Protein AF-0000000076639873 (afdb_homodimer)

Organism: NCBI:txid1194090

Solvent-accessible surface area (backbone atoms only — not comparable to full-atom values): 15479 Å² total; per-residue (Å²): 141,75,74,96,63,73,62,55,38,78,41,81,37,77,49,62,44,48,75,91,47,37,41,99,86,45,27,50,36,82,50,50,51,54,53,53,50,50,54,44,51,52,50,48,41,41,74,55,77,39,49,74,66,57,42,44,73,69,42,36,40,67,51,68,40,34,38,38,38,39,47,72,47,86,50,48,61,70,35,61,30,44,35,36,40,34,26,67,64,80,60,45,49,41,45,60,38,33,38,40,30,30,43,92,85,48,89,64,59,25,34,38,38,38,42,30,26,36,30,21,30,59,88,75,68,39,78,35,68,52,55,65,70,59,47,51,37,48,51,51,56,45,74,97,141,74,74,98,65,72,60,54,41,77,40,81,36,78,50,64,42,49,77,89,48,38,42,99,86,47,26,50,35,81,50,50,51,53,54,52,50,49,54,43,51,52,49,46,41,41,74,53,77,38,48,74,65,57,43,46,76,70,43,35,39,68,52,67,40,34,39,37,37,40,49,70,46,84,49,46,64,72,36,61,29,45,33,35,41,35,25,66,64,82,62,46,48,41,46,61,39,33,38,40,31,30,44,92,86,46,89,65,57,26,33,40,37,36,40,32,26,35,28,21,31,60,88,76,68,40,78,35,67,51,56,65,71,59,48,51,37,50,52,52,56,46,75,96

Nearest PDB structures (foldseek):
  5v10-assembly1_B-2  TM=9.078E-01  e=9.514E-12  Pseudomonas aeruginosa PAO1
  5v10-assembly1_A-2  TM=8.940E-01  e=8.991E-12  Pseudomonas aeruginosa PAO1
  5t06-assembly1_B  TM=9.322E-01  e=3.752E-10  Escherichia coli O157:H7
  5kl9-assembly1_B  TM=9.327E-01  e=4.445E-10  Escherichia coli O157:H7
  5t06-assembly1_C  TM=9.345E-01  e=4.977E-10  Escherichia coli O157:H7

Foldseek 3Di:
DDDPDDFLDKDKDKDWAADVQADPVQFRDPVCVVVVLVVRVQVVLVVLVDHLVVCVVVQKDKDWDDKDKDAAATHGHGFMKIKMWTHRDQFFQKDKIWIFIDTPPDDHGRMIMIIMIGIAGNVPRHTGTDDPVSSVSVVVNSVD/DDDPDDFLDKDKDKDWAADVQADPVQFRDPVCVVVVLVVRVQVVLVVLVDHLVVCVVVQKDKDWDDKDKDAAATHGHGFMKIKMWTHRDQFFQKDKIWIFIDTPPDDHGRMIMIIMIGIAGNVPRHTGTDDPVSRVSVVVNSVD

Structure (mmCIF, N/CA/C/O backbone):
data_AF-0000000076639873-model_v1
#
loop_
_entity.id
_entity.type
_entity.pdbx_description
1 polymer 'Acyl-CoA thioester hydrolase'
#
loop_
_atom_site.group_PDB
_atom_site.id
_atom_site.type_symbol
_atom_site.label_atom_id
_atom_site.label_alt_id
_atom_site.label_comp_id
_atom_site.label_asym_id
_atom_site.label_entity_id
_atom_site.label_seq_id
_atom_site.pdbx_PDB_ins_code
_atom_site.Cartn_x
_atom_site.Cartn_y
_atom_site.Cartn_z
_atom_site.occupancy
_atom_site.B_iso_or_equiv
_atom_site.auth_seq_id
_atom_site.auth_comp_id
_atom_site.auth_asym_id
_atom_site.auth_atom_id
_atom_site.pdbx_PDB_model_num
ATOM 1 N N . MET A 1 1 ? -3.043 -3.197 13.953 1 93.94 1 MET A N 1
ATOM 2 C CA . MET A 1 1 ? -2.566 -2.055 13.188 1 93.94 1 MET A CA 1
ATOM 3 C C . MET A 1 1 ? -2.787 -0.751 13.945 1 93.94 1 MET A C 1
ATOM 5 O O . MET A 1 1 ? -1.92 0.124 13.953 1 93.94 1 MET A O 1
ATOM 9 N N . PHE A 1 2 ? -3.834 -0.662 14.695 1 97.19 2 PHE A N 1
ATOM 10 C CA . PHE A 1 2 ? -4.246 0.571 15.352 1 97.19 2 PHE A CA 1
ATOM 11 C C . PHE A 1 2 ? -3.848 0.556 16.828 1 97.19 2 PHE A C 1
ATOM 13 O O . PHE A 1 2 ? -3.9 -0.489 17.469 1 97.19 2 PHE A O 1
ATOM 20 N N . PRO A 1 3 ? -3.551 1.685 17.422 1 97.19 3 PRO A N 1
ATOM 21 C CA . PRO A 1 3 ? -3.273 1.752 18.859 1 97.19 3 PRO A CA 1
ATOM 22 C C . PRO A 1 3 ? -4.504 1.446 19.703 1 97.19 3 PRO A C 1
ATOM 24 O O . PRO A 1 3 ? -5.633 1.68 19.281 1 97.19 3 PRO A O 1
ATOM 27 N N . GLU A 1 4 ? -4.227 0.884 20.938 1 94.88 4 GLU A N 1
ATOM 28 C CA . GLU A 1 4 ? -5.309 0.529 21.844 1 94.88 4 GLU A CA 1
ATOM 29 C C . GLU A 1 4 ? -5.812 1.752 22.609 1 94.88 4 GLU A C 1
ATOM 31 O O . GLU A 1 4 ? -6.34 1.628 23.719 1 94.88 4 GLU A O 1
ATOM 36 N N . LYS A 1 5 ? -5.781 2.918 22.188 1 96.88 5 LYS A N 1
ATOM 37 C CA . LYS A 1 5 ? -6.273 4.148 22.797 1 96.88 5 LYS A CA 1
ATOM 38 C C . LYS A 1 5 ? -7.18 4.914 21.844 1 96.88 5 LYS A C 1
ATOM 40 O O . LYS A 1 5 ? -7.293 4.551 20.672 1 96.88 5 LYS A O 1
ATOM 45 N N . GLU A 1 6 ? -7.84 5.883 22.391 1 96.62 6 GLU A N 1
ATOM 46 C CA . GLU A 1 6 ? -8.719 6.703 21.562 1 96.62 6 GLU A CA 1
ATOM 47 C C . GLU A 1 6 ? -7.922 7.699 20.719 1 96.62 6 GLU A C 1
ATOM 49 O O . GLU A 1 6 ? -6.918 8.25 21.188 1 96.62 6 GLU A O 1
ATOM 54 N N . PRO A 1 7 ? -8.375 7.91 19.484 1 97.62 7 PRO A N 1
ATOM 55 C CA . PRO A 1 7 ? -7.691 8.938 18.703 1 97.62 7 PRO A CA 1
ATOM 56 C C . PRO A 1 7 ? -7.824 10.336 19.312 1 97.62 7 PRO A C 1
ATOM 58 O O . PRO A 1 7 ? -8.852 10.656 19.906 1 97.62 7 PRO A O 1
ATOM 61 N N . VAL A 1 8 ? -6.844 11.156 19.125 1 95.56 8 VAL A N 1
ATOM 62 C CA . VAL A 1 8 ? -6.875 12.523 19.641 1 95.56 8 VAL A CA 1
ATOM 63 C C . VAL A 1 8 ? -7.52 13.445 18.609 1 95.56 8 VAL A C 1
ATOM 65 O O . VAL A 1 8 ? -7.91 14.57 18.922 1 95.56 8 VAL A O 1
ATOM 68 N N . TYR A 1 9 ? -7.602 13 17.359 1 95.94 9 TYR A N 1
ATOM 69 C CA . TYR A 1 9 ? -8.195 13.781 16.297 1 95.94 9 TYR A CA 1
ATOM 70 C C . TYR A 1 9 ? -8.758 12.875 15.203 1 95.94 9 TYR A C 1
ATOM 72 O O . TYR A 1 9 ? -8.148 11.859 14.859 1 95.94 9 TYR A O 1
ATOM 80 N N . THR A 1 10 ? -9.906 13.172 14.688 1 97.38 10 THR A N 1
ATOM 81 C CA . THR A 1 10 ? -10.539 12.469 13.578 1 97.38 10 THR A CA 1
ATOM 82 C C . THR A 1 10 ? -11.047 13.453 12.531 1 97.38 10 THR A C 1
ATOM 84 O O . THR A 1 10 ? -11.734 14.422 12.867 1 97.38 10 THR A O 1
ATOM 87 N N . TYR A 1 11 ? -10.688 13.234 11.305 1 97.81 11 TYR A N 1
ATOM 88 C CA . TYR A 1 11 ? -11.141 14.047 10.18 1 97.81 11 TYR A CA 1
ATOM 89 C C . TYR A 1 11 ? -11.852 13.195 9.141 1 97.81 11 TYR A C 1
ATOM 91 O O . TYR A 1 11 ? -11.266 12.25 8.594 1 97.81 11 TYR A O 1
ATOM 99 N N . PRO A 1 12 ? -13.078 13.484 8.797 1 98.44 12 PRO A N 1
ATOM 100 C CA . PRO A 1 12 ? -13.781 12.766 7.734 1 98.44 12 PRO A CA 1
ATOM 101 C C . PRO A 1 12 ? -13.57 13.398 6.355 1 98.44 12 PRO A C 1
ATOM 103 O O . PRO A 1 12 ? -13.547 14.625 6.23 1 98.44 12 PRO A O 1
ATOM 106 N N . HIS A 1 13 ? -13.312 12.633 5.387 1 98.62 13 HIS A N 1
ATOM 107 C CA . HIS A 1 13 ? -13.188 13.039 3.994 1 98.62 13 HIS A CA 1
ATOM 108 C C . HIS A 1 13 ? -14.047 12.172 3.082 1 98.62 13 HIS A C 1
ATOM 110 O O . HIS A 1 13 ? -14.094 10.953 3.244 1 98.62 13 HIS A O 1
ATOM 116 N N . GLN A 1 14 ? -14.758 12.836 2.145 1 98.69 14 GLN A N 1
ATOM 117 C CA . GLN A 1 14 ? -15.578 12.086 1.196 1 98.69 14 GLN A CA 1
ATOM 118 C C . GLN A 1 14 ? -14.914 12.023 -0.176 1 98.69 14 GLN A C 1
ATOM 120 O O . GLN A 1 14 ? -14.359 13.016 -0.647 1 98.69 14 GLN A O 1
ATOM 125 N N . LEU A 1 15 ? -14.992 10.883 -0.738 1 98.38 15 LEU A N 1
ATOM 126 C CA . LEU A 1 15 ? -14.414 10.633 -2.051 1 98.38 15 LEU A CA 1
ATOM 127 C C . LEU A 1 15 ? -15.211 9.578 -2.809 1 98.38 15 LEU A C 1
ATOM 129 O O . LEU A 1 15 ? -15.602 8.562 -2.234 1 98.38 15 LEU A O 1
ATOM 133 N N . ARG A 1 16 ? -15.516 9.812 -4.059 1 98.38 16 ARG A N 1
ATOM 134 C CA . ARG A 1 16 ? -16.219 8.836 -4.891 1 98.38 16 ARG A CA 1
ATOM 135 C C . ARG A 1 16 ? -15.25 8.125 -5.832 1 98.38 16 ARG A C 1
ATOM 137 O O . ARG A 1 16 ? -14.414 8.766 -6.477 1 98.38 16 ARG A O 1
ATOM 144 N N . SER A 1 17 ? -15.367 6.832 -5.812 1 98.25 17 SER A N 1
ATOM 145 C CA . SER A 1 17 ? -14.508 6.066 -6.707 1 98.25 17 SER A CA 1
ATOM 146 C C . SER A 1 17 ? -14.812 6.375 -8.164 1 98.25 17 SER A C 1
ATOM 148 O O . SER A 1 17 ? -15.977 6.559 -8.539 1 98.25 17 SER A O 1
ATOM 150 N N . ARG A 1 18 ? -13.836 6.422 -9.016 1 97.75 18 ARG A N 1
ATOM 151 C CA . ARG A 1 18 ? -13.969 6.73 -10.438 1 97.75 18 ARG A CA 1
ATOM 152 C C . ARG A 1 18 ? -13.781 5.484 -11.289 1 97.75 18 ARG A C 1
ATOM 154 O O . ARG A 1 18 ? -13.195 4.496 -10.836 1 97.75 18 ARG A O 1
ATOM 161 N N . TYR A 1 19 ? -14.141 5.539 -12.523 1 97.12 19 TYR A N 1
ATOM 162 C CA . TYR A 1 19 ? -14.156 4.391 -13.422 1 97.12 19 TYR A CA 1
ATOM 163 C C . TYR A 1 19 ? -12.75 3.822 -13.602 1 97.12 19 TYR A C 1
ATOM 165 O O . TYR A 1 19 ? -12.539 2.615 -13.461 1 97.12 19 TYR A O 1
ATOM 173 N N . GLY A 1 20 ? -11.719 4.637 -13.867 1 96.56 20 GLY A N 1
ATOM 174 C CA . GLY A 1 20 ? -10.359 4.211 -14.141 1 96.56 20 GLY A CA 1
ATOM 175 C C . GLY A 1 20 ? -9.633 3.707 -12.914 1 96.56 20 GLY A C 1
ATOM 176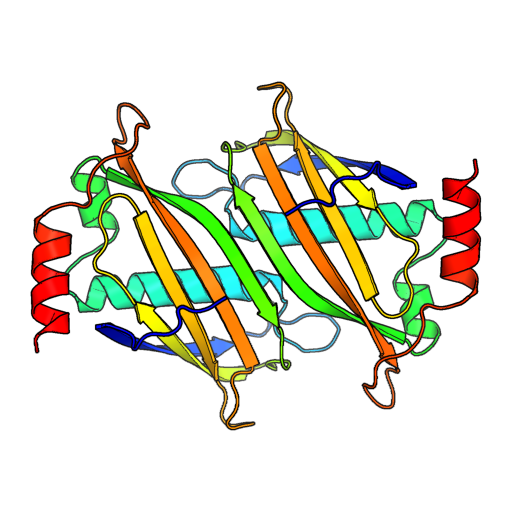 O O . GLY A 1 20 ? -8.484 3.258 -13 1 96.56 20 GLY A O 1
ATOM 177 N N . GLU A 1 21 ? -10.297 3.713 -11.766 1 97.81 21 GLU A N 1
ATOM 178 C CA . GLU A 1 21 ? -9.672 3.309 -10.508 1 97.81 21 GLU A CA 1
ATOM 179 C C . GLU A 1 21 ? -10.102 1.901 -10.109 1 97.81 21 GLU A C 1
ATOM 181 O O . GLU A 1 21 ? -9.711 1.403 -9.055 1 97.81 21 GLU A O 1
ATOM 186 N N . THR A 1 22 ? -10.977 1.246 -10.938 1 97.12 22 THR A N 1
ATOM 187 C CA . THR A 1 22 ? -11.453 -0.106 -10.672 1 97.12 22 THR A CA 1
ATOM 188 C C . THR A 1 22 ? -10.703 -1.123 -11.523 1 97.12 22 THR A C 1
ATOM 190 O O . THR A 1 22 ? -10.031 -0.753 -12.492 1 97.12 22 THR A O 1
ATOM 193 N N . ASP A 1 23 ? -10.734 -2.373 -11.031 1 94.38 23 ASP A N 1
ATOM 194 C CA . ASP A 1 23 ? -10.016 -3.426 -11.742 1 94.38 23 ASP A CA 1
ATOM 195 C C . ASP A 1 23 ? -10.984 -4.379 -12.43 1 94.38 23 ASP A C 1
ATOM 197 O O . ASP A 1 23 ? -12.188 -4.102 -12.523 1 94.38 23 ASP A O 1
ATOM 201 N N . LYS A 1 24 ? -10.453 -5.445 -13.039 1 87.5 24 LYS A N 1
ATOM 202 C CA . LYS A 1 24 ? -11.211 -6.395 -13.852 1 87.5 24 LYS A CA 1
ATOM 203 C C . LYS A 1 24 ? -12.383 -6.977 -13.062 1 87.5 24 LYS A C 1
ATOM 205 O O . LYS A 1 24 ? -13.398 -7.348 -13.648 1 87.5 24 LYS A O 1
ATOM 210 N N . MET A 1 25 ? -12.273 -6.945 -11.742 1 87 25 MET A N 1
ATOM 211 C CA . MET A 1 25 ? -13.32 -7.527 -10.906 1 87 25 MET A CA 1
ATOM 212 C C . MET A 1 25 ? -14.406 -6.496 -10.609 1 87 25 MET A C 1
ATOM 214 O O . MET A 1 25 ? -15.422 -6.824 -10 1 87 25 MET A O 1
ATOM 218 N N . GLY A 1 26 ? -14.109 -5.219 -10.969 1 91.31 26 GLY A N 1
ATOM 219 C CA . GLY A 1 26 ? -15.078 -4.156 -10.742 1 91.31 26 GLY A CA 1
ATOM 220 C C . GLY A 1 26 ? -14.906 -3.477 -9.398 1 91.31 26 GLY A C 1
ATOM 221 O O . GLY A 1 26 ? -15.758 -2.68 -8.992 1 91.31 26 GLY A O 1
ATOM 222 N N . TYR A 1 27 ? -13.875 -3.832 -8.688 1 95.38 27 TYR A N 1
ATOM 223 C CA . TYR A 1 27 ? -13.562 -3.217 -7.402 1 95.38 27 TYR A CA 1
ATOM 224 C C . TYR A 1 27 ? -12.523 -2.111 -7.566 1 95.38 27 TYR A C 1
ATOM 226 O O . TYR A 1 27 ? -11.75 -2.111 -8.531 1 95.38 27 TYR A O 1
ATOM 234 N N . VAL A 1 28 ? -12.602 -1.177 -6.672 1 98.5 28 VAL A N 1
ATOM 235 C CA . VAL A 1 28 ? -11.453 -0.284 -6.594 1 98.5 28 VAL A CA 1
ATOM 236 C C . VAL A 1 28 ? -10.172 -1.103 -6.453 1 98.5 28 VAL A C 1
ATOM 238 O O . VAL A 1 28 ? -10.078 -1.977 -5.586 1 98.5 28 VAL A O 1
ATOM 241 N N . TYR A 1 29 ? -9.227 -0.804 -7.301 1 98.44 29 TYR A N 1
ATOM 242 C CA . TYR A 1 29 ? -7.922 -1.452 -7.266 1 98.44 29 TYR A CA 1
ATOM 243 C C . TYR A 1 29 ? -7.242 -1.237 -5.922 1 98.44 29 TYR A C 1
ATOM 245 O O . TYR A 1 29 ? -7.258 -0.13 -5.379 1 98.44 29 TYR A O 1
ATOM 253 N N . TYR A 1 30 ? -6.598 -2.346 -5.363 1 98.44 30 TYR A N 1
ATOM 254 C CA . TYR A 1 30 ? -6.09 -2.299 -3.996 1 98.44 30 TYR A CA 1
ATOM 255 C C . TYR A 1 30 ? -5.008 -1.234 -3.854 1 98.44 30 TYR A C 1
ATOM 257 O O . TYR A 1 30 ? -4.84 -0.651 -2.781 1 98.44 30 TYR A O 1
ATOM 265 N N . GLY A 1 31 ? -4.285 -0.924 -4.898 1 98.12 31 GLY A N 1
ATOM 266 C CA . GLY A 1 31 ? -3.215 0.058 -4.844 1 98.12 31 GLY A CA 1
ATOM 267 C C . GLY A 1 31 ? -3.719 1.488 -4.789 1 98.12 31 GLY A C 1
ATOM 268 O O . GLY A 1 31 ? -2.971 2.404 -4.441 1 98.12 31 GLY A O 1
ATOM 269 N N . ARG A 1 32 ? -4.953 1.721 -5.113 1 98.62 32 ARG A N 1
ATOM 270 C CA . ARG A 1 32 ? -5.512 3.064 -5.234 1 98.62 32 ARG A CA 1
ATOM 271 C C . ARG A 1 32 ? -5.723 3.691 -3.859 1 98.62 32 ARG A C 1
ATOM 273 O O . ARG A 1 32 ? -5.676 4.914 -3.715 1 98.62 32 ARG A O 1
ATOM 280 N N . TYR A 1 33 ? -5.832 2.848 -2.875 1 98.88 33 TYR A N 1
ATOM 281 C CA . TYR A 1 33 ? -6.211 3.346 -1.56 1 98.88 33 TYR A CA 1
ATOM 282 C C . TYR A 1 33 ? -5.105 4.207 -0.962 1 98.88 33 TYR A C 1
ATOM 284 O O . TYR A 1 33 ? -5.379 5.145 -0.204 1 98.88 33 TYR A O 1
ATOM 292 N N . LEU A 1 34 ? -3.875 3.945 -1.34 1 98.81 34 LEU A N 1
ATOM 293 C CA . LEU A 1 34 ? -2.793 4.793 -0.849 1 98.81 34 LEU A CA 1
ATOM 294 C C . LEU A 1 34 ? -2.93 6.215 -1.384 1 98.81 34 LEU A C 1
ATOM 296 O O . LEU A 1 34 ? -2.598 7.176 -0.689 1 98.81 34 LEU A O 1
ATOM 300 N N . GLU A 1 35 ? -3.412 6.363 -2.566 1 98.44 35 GLU A N 1
ATOM 301 C CA . GLU A 1 35 ? -3.695 7.688 -3.113 1 98.44 35 GLU A CA 1
ATOM 302 C C . GLU A 1 35 ? -4.863 8.344 -2.383 1 98.44 35 GLU A C 1
ATOM 304 O O . GLU A 1 35 ? -4.836 9.547 -2.115 1 98.44 35 GLU A O 1
ATOM 309 N N . TYR A 1 36 ? -5.895 7.555 -2.111 1 98.88 36 TYR A N 1
ATOM 310 C CA . TYR A 1 36 ? -7.027 8.07 -1.354 1 98.88 36 TYR A CA 1
ATOM 311 C C . TYR A 1 36 ? -6.59 8.57 0.017 1 98.88 36 TYR A C 1
ATOM 313 O O . TYR A 1 36 ? -7.031 9.625 0.471 1 98.88 36 TYR A O 1
ATOM 321 N N . PHE A 1 37 ? -5.723 7.781 0.646 1 98.88 37 PHE A N 1
ATOM 322 C CA . PHE A 1 37 ? -5.215 8.156 1.959 1 98.88 37 PHE A CA 1
ATOM 323 C C . PHE A 1 37 ? -4.426 9.461 1.88 1 98.88 37 PHE A C 1
ATOM 325 O O . PHE A 1 37 ? -4.574 10.336 2.736 1 98.88 37 PHE A O 1
ATOM 332 N N . GLU A 1 38 ? -3.635 9.586 0.872 1 98.12 38 GLU A N 1
ATOM 333 C CA . GLU A 1 38 ? -2.865 10.812 0.689 1 98.12 38 GLU A CA 1
ATOM 334 C C . GLU A 1 38 ? -3.781 12.016 0.494 1 98.12 38 GLU A C 1
ATOM 336 O O . GLU A 1 38 ? -3.59 13.062 1.124 1 98.12 38 GLU A O 1
ATOM 341 N N . GLU A 1 39 ? -4.746 11.867 -0.386 1 97.81 39 GLU A N 1
ATOM 342 C CA . GLU A 1 39 ? -5.699 12.945 -0.611 1 97.81 39 GLU A CA 1
ATOM 343 C C . GLU A 1 39 ? -6.41 13.336 0.683 1 97.81 39 GLU A C 1
ATOM 345 O O . GLU A 1 39 ? -6.512 14.516 1.013 1 97.81 39 GLU A O 1
ATOM 350 N N . SER A 1 40 ? -6.855 12.352 1.413 1 98.56 40 SER A N 1
ATOM 351 C CA . SER A 1 40 ? -7.582 12.586 2.656 1 98.56 40 SER A CA 1
ATOM 352 C C . SER A 1 40 ? -6.688 13.242 3.701 1 98.56 40 SER A C 1
ATOM 354 O O . SER A 1 40 ? -7.121 14.164 4.402 1 98.56 40 SER A O 1
ATOM 356 N N . ARG A 1 41 ? -5.496 12.789 3.838 1 97.62 41 ARG A N 1
ATOM 357 C CA . ARG A 1 41 ? -4.527 13.375 4.758 1 97.62 41 ARG A CA 1
ATOM 358 C C . ARG A 1 41 ? -4.25 14.836 4.41 1 97.62 41 ARG A C 1
ATOM 360 O O . ARG A 1 41 ? -4.176 15.688 5.301 1 97.62 41 ARG A O 1
ATOM 367 N N . THR A 1 42 ? -4.086 15.086 3.104 1 95.44 42 THR A N 1
ATOM 368 C CA . THR A 1 42 ? -3.824 16.438 2.635 1 95.44 42 THR A CA 1
ATOM 369 C C . THR A 1 42 ? -4.98 17.375 2.996 1 95.44 42 THR A C 1
ATOM 371 O O . THR A 1 42 ? -4.758 18.484 3.475 1 95.44 42 THR A O 1
ATOM 374 N N . GLU A 1 43 ? -6.191 16.891 2.832 1 96.56 43 GLU A N 1
ATOM 375 C CA . GLU A 1 43 ? -7.363 17.688 3.174 1 96.56 43 GLU A CA 1
ATOM 376 C C . GLU A 1 43 ? -7.477 17.875 4.684 1 96.56 43 GLU A C 1
ATOM 378 O O . GLU A 1 43 ? -7.902 18.938 5.148 1 96.56 43 GLU A O 1
ATOM 383 N N . MET A 1 44 ? -7.117 16.906 5.438 1 95.5 44 MET A N 1
ATOM 384 C CA . MET A 1 44 ? -7.07 17.047 6.887 1 95.5 44 MET A CA 1
ATOM 385 C C . MET A 1 44 ? -6.109 18.172 7.285 1 95.5 44 MET A C 1
ATOM 387 O O . MET A 1 44 ? -6.469 19.062 8.062 1 95.5 44 MET A O 1
ATOM 391 N N . ILE A 1 45 ? -4.93 18.141 6.73 1 92.62 45 ILE A N 1
ATOM 392 C CA . ILE A 1 45 ? -3.906 19.141 7.039 1 92.62 45 ILE A CA 1
ATOM 393 C C . ILE A 1 45 ? -4.398 20.531 6.637 1 92.62 45 ILE A C 1
ATOM 395 O O . ILE A 1 45 ? -4.246 21.484 7.395 1 92.62 45 ILE A O 1
ATOM 399 N N . ARG A 1 46 ? -5.012 20.609 5.465 1 92.12 46 ARG A N 1
ATOM 400 C CA . ARG A 1 46 ? -5.57 21.859 5 1 92.12 46 ARG A CA 1
ATOM 401 C C . ARG A 1 46 ? -6.621 22.391 5.969 1 92.12 46 ARG A C 1
ATOM 403 O O . ARG A 1 46 ? -6.672 23.594 6.246 1 92.12 46 ARG A O 1
ATOM 410 N N . SER A 1 47 ? -7.426 21.531 6.441 1 90.94 47 SER A N 1
ATOM 411 C CA . SER A 1 47 ? -8.5 21.906 7.355 1 90.94 47 SER A CA 1
ATOM 412 C C . SER A 1 47 ? -7.949 22.469 8.664 1 90.94 47 SER A C 1
ATOM 414 O O . SER A 1 47 ? -8.641 23.188 9.375 1 90.94 47 SER A O 1
ATOM 416 N N . LEU A 1 48 ? -6.734 22.156 8.969 1 87 48 LEU A N 1
ATOM 417 C CA . LEU A 1 48 ? -6.078 22.625 10.188 1 87 48 LEU A CA 1
ATOM 418 C C . LEU A 1 48 ? -5.355 23.938 9.938 1 87 48 LEU A C 1
ATOM 420 O O . LEU A 1 48 ? -4.641 24.438 10.812 1 87 48 LEU A O 1
ATOM 424 N N . GLY A 1 49 ? -5.52 24.453 8.805 1 84 49 GLY A N 1
ATOM 425 C CA . GLY A 1 49 ? -4.949 25.75 8.492 1 84 49 GLY A CA 1
ATOM 426 C C . GLY A 1 49 ? -3.535 25.672 7.945 1 84 49 GLY A C 1
ATOM 427 O O . GLY A 1 49 ? -2.812 26.656 7.918 1 84 49 GLY A O 1
ATOM 428 N N . PHE A 1 50 ? -3.17 24.422 7.633 1 83.25 50 PHE A N 1
ATOM 429 C CA . PHE A 1 50 ? -1.842 24.188 7.074 1 83.25 50 PHE A CA 1
ATOM 430 C C . PHE A 1 50 ? -1.936 23.594 5.68 1 83.25 50 PHE A C 1
ATOM 432 O O . PHE A 1 50 ? -2.953 23 5.32 1 83.25 50 PHE A O 1
ATOM 439 N N . SER A 1 51 ? -0.883 24.031 4.848 1 79.56 51 SER A N 1
ATOM 440 C CA . SER A 1 51 ? -0.785 23.344 3.561 1 79.56 51 SER A CA 1
ATOM 441 C C . SER A 1 51 ? 0.554 22.625 3.414 1 79.56 51 SER A C 1
ATOM 443 O O . SER A 1 51 ? 1.55 23.031 4.016 1 79.56 51 SER A O 1
ATOM 445 N N . TYR A 1 52 ? 0.505 21.484 2.688 1 76.94 52 TYR A N 1
ATOM 446 C CA . TYR A 1 52 ? 1.757 20.812 2.365 1 76.94 52 TYR A CA 1
ATOM 447 C C . TYR A 1 52 ? 2.75 21.766 1.731 1 76.94 52 TYR A C 1
ATOM 449 O O . TYR A 1 52 ? 3.955 21.688 1.979 1 76.94 52 TYR A O 1
ATOM 457 N N . ALA A 1 53 ? 2.221 22.688 1.003 1 76.19 53 ALA A N 1
ATOM 458 C CA . ALA A 1 53 ? 3.053 23.703 0.359 1 76.19 53 ALA A CA 1
ATOM 459 C C . ALA A 1 53 ? 3.791 24.531 1.395 1 76.19 53 ALA A C 1
ATOM 461 O O . ALA A 1 53 ? 4.969 24.859 1.218 1 76.19 53 ALA A O 1
ATOM 462 N N . ARG A 1 54 ? 3.121 24.859 2.438 1 78.62 54 ARG A N 1
ATOM 463 C CA . ARG A 1 54 ? 3.736 25.641 3.502 1 78.62 54 ARG A CA 1
ATOM 464 C C . ARG A 1 54 ? 4.832 24.844 4.207 1 78.62 54 ARG A C 1
ATOM 466 O O . ARG A 1 54 ? 5.852 25.406 4.605 1 78.62 54 ARG A O 1
ATOM 473 N N . LEU A 1 55 ? 4.539 23.531 4.316 1 78.12 55 LEU A N 1
ATOM 474 C CA . LEU A 1 55 ? 5.559 22.672 4.91 1 78.12 55 LEU A CA 1
ATOM 475 C C . LEU A 1 55 ? 6.824 22.672 4.062 1 78.12 55 LEU A C 1
ATOM 477 O O . LEU A 1 55 ? 7.934 22.812 4.586 1 78.12 55 LEU A O 1
ATOM 481 N N . GLU A 1 56 ? 6.684 22.594 2.844 1 76.62 56 GLU A N 1
ATOM 482 C CA . GLU A 1 56 ? 7.809 22.578 1.912 1 76.62 56 GLU A CA 1
ATOM 483 C C . GLU A 1 56 ? 8.547 23.906 1.917 1 76.62 56 GLU A C 1
ATOM 485 O O . GLU A 1 56 ? 9.773 23.953 1.824 1 76.62 56 GLU A O 1
ATOM 490 N N . ASP A 1 57 ? 7.844 25.016 2.043 1 81.5 57 ASP A N 1
ATOM 491 C CA . ASP A 1 57 ? 8.414 26.359 2.088 1 81.5 57 ASP A CA 1
ATOM 492 C C . ASP A 1 57 ? 9.312 26.531 3.311 1 81.5 57 ASP A C 1
ATOM 494 O O . ASP A 1 57 ? 10.219 27.359 3.309 1 81.5 57 ASP A O 1
ATOM 498 N N . ASN A 1 58 ? 9.102 25.75 4.266 1 82.25 58 ASN A N 1
ATOM 499 C CA . ASN A 1 58 ? 9.906 25.797 5.484 1 82.25 58 ASN A CA 1
ATOM 500 C C . ASN A 1 58 ? 11.125 24.875 5.391 1 82.25 58 ASN A C 1
ATOM 502 O O . ASN A 1 58 ? 11.812 24.641 6.383 1 82.25 58 ASN A O 1
ATOM 506 N N . GLY A 1 59 ? 11.328 24.297 4.254 1 87.31 59 GLY A N 1
ATOM 507 C CA . GLY A 1 59 ? 12.477 23.438 4.055 1 87.31 59 GLY A CA 1
ATOM 508 C C . GLY A 1 59 ? 12.281 22.047 4.617 1 87.31 59 GLY A C 1
ATOM 509 O O . GLY A 1 59 ? 13.25 21.359 4.965 1 87.31 59 GLY A O 1
ATOM 510 N N . VAL A 1 60 ? 11.07 21.719 4.871 1 90.31 60 VAL A N 1
ATOM 511 C CA . VAL A 1 60 ? 10.766 20.422 5.457 1 90.31 60 VAL A CA 1
ATOM 512 C C . VAL A 1 60 ? 10.039 19.547 4.434 1 90.31 60 VAL A C 1
ATOM 514 O O . VAL A 1 60 ? 9.156 20.031 3.715 1 90.31 60 VAL A O 1
ATOM 517 N N . MET A 1 61 ? 10.484 18.297 4.285 1 90.5 61 MET A N 1
ATOM 518 C CA . MET A 1 61 ? 9.789 17.312 3.465 1 90.5 61 MET A CA 1
ATOM 519 C C . MET A 1 61 ? 9.141 16.234 4.332 1 90.5 61 MET A C 1
ATOM 521 O O . MET A 1 61 ? 9.547 16.031 5.48 1 90.5 61 MET A O 1
ATOM 525 N N . LEU A 1 62 ? 8.148 15.586 3.773 1 92.5 62 LEU A N 1
ATOM 526 C CA . LEU A 1 62 ? 7.395 14.5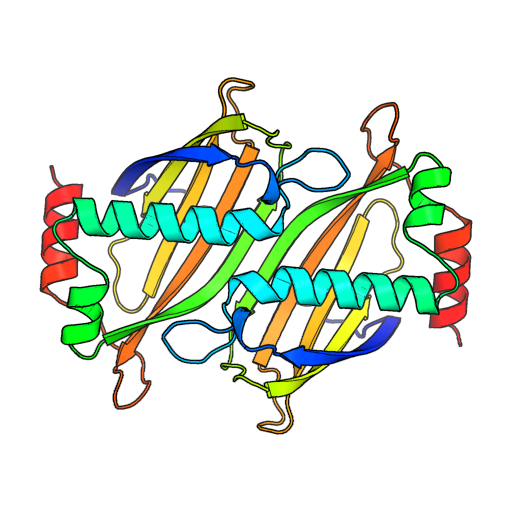7 4.496 1 92.5 62 LEU A CA 1
ATOM 527 C C . LEU A 1 62 ? 7.309 13.281 3.686 1 92.5 62 LEU A C 1
ATOM 529 O O . LEU A 1 62 ? 6.227 12.898 3.229 1 92.5 62 LEU A O 1
ATOM 533 N N . PRO A 1 63 ? 8.391 12.617 3.514 1 95.06 63 PRO A N 1
ATOM 534 C CA . PRO A 1 63 ? 8.344 11.359 2.771 1 95.06 63 PRO A CA 1
ATOM 535 C C . PRO A 1 63 ? 7.605 10.258 3.531 1 95.06 63 PRO A C 1
ATOM 537 O O . PRO A 1 63 ? 7.672 10.203 4.762 1 95.06 63 PRO A O 1
ATOM 540 N N . VAL A 1 64 ? 6.891 9.414 2.826 1 98.06 64 VAL A N 1
ATOM 541 C CA . VAL A 1 64 ? 6.297 8.211 3.398 1 98.06 64 VAL A CA 1
ATOM 542 C C . VAL A 1 64 ? 7.387 7.176 3.668 1 98.06 64 VAL A C 1
ATOM 544 O O . VAL A 1 64 ? 8.203 6.883 2.791 1 98.06 64 VAL A O 1
ATOM 547 N N . VAL A 1 65 ? 7.355 6.598 4.906 1 98.44 65 VAL A N 1
ATOM 548 C CA . VAL A 1 65 ? 8.414 5.656 5.242 1 98.44 65 VAL A CA 1
ATOM 549 C C . VAL A 1 65 ? 7.82 4.277 5.516 1 98.44 65 VAL A C 1
ATOM 551 O O . VAL A 1 65 ? 8.539 3.277 5.555 1 98.44 65 VAL A O 1
ATOM 554 N N . HIS A 1 66 ? 6.492 4.25 5.695 1 98.88 66 HIS A N 1
ATOM 555 C CA . HIS A 1 66 ? 5.824 2.98 5.961 1 98.88 66 HIS A CA 1
ATOM 556 C C . HIS A 1 66 ? 4.348 3.047 5.594 1 98.88 66 HIS A C 1
ATOM 558 O O . HIS A 1 66 ? 3.686 4.059 5.844 1 98.88 66 HIS A O 1
ATOM 564 N N . THR A 1 67 ? 3.834 1.998 5.02 1 98.88 67 THR A N 1
ATOM 565 C CA . THR A 1 67 ? 2.398 1.856 4.793 1 98.88 67 THR A CA 1
ATOM 566 C C . THR A 1 67 ? 1.936 0.442 5.129 1 98.88 67 THR A C 1
ATOM 568 O O . THR A 1 67 ? 2.678 -0.523 4.934 1 98.88 67 THR A O 1
ATOM 571 N N . GLU A 1 68 ? 0.75 0.339 5.602 1 98.94 68 GLU A N 1
ATOM 572 C CA . GLU A 1 68 ? 0.085 -0.926 5.902 1 98.94 68 GLU A CA 1
ATOM 573 C C . GLU A 1 68 ? -1.416 -0.835 5.645 1 98.94 68 GLU A C 1
ATOM 575 O O . GLU A 1 68 ? -2.062 0.132 6.051 1 98.94 68 GLU A O 1
ATOM 580 N N . VAL A 1 69 ? -1.947 -1.814 4.938 1 98.94 69 VAL A N 1
ATOM 581 C CA . VAL A 1 69 ? -3.365 -1.764 4.594 1 98.94 69 VAL A CA 1
ATOM 582 C C . VAL A 1 69 ? -3.986 -3.148 4.762 1 98.94 69 VAL A C 1
ATOM 584 O O . VAL A 1 69 ? -3.412 -4.152 4.332 1 98.94 69 VAL A O 1
ATOM 587 N N . ASP A 1 70 ? -5.156 -3.227 5.41 1 98.94 70 ASP A N 1
ATOM 588 C CA . ASP A 1 70 ? -6.027 -4.395 5.445 1 98.94 70 ASP A CA 1
ATOM 589 C C . ASP A 1 70 ? -7.262 -4.188 4.57 1 98.94 70 ASP A C 1
ATOM 591 O O . ASP A 1 70 ? -8.023 -3.236 4.773 1 98.94 70 ASP A O 1
ATOM 595 N N . TYR A 1 71 ? -7.371 -5.059 3.645 1 98.75 71 TYR A N 1
ATOM 596 C CA . TYR A 1 71 ? -8.523 -5.02 2.746 1 98.75 71 TYR A CA 1
ATOM 597 C C . TYR A 1 71 ? -9.609 -5.98 3.211 1 98.75 71 TYR A C 1
ATOM 599 O O . TYR A 1 71 ? -9.523 -7.188 2.98 1 98.75 71 TYR A O 1
ATOM 607 N N . LYS A 1 72 ? -10.688 -5.41 3.76 1 98.25 72 LYS A N 1
ATOM 608 C CA . LYS A 1 72 ? -11.688 -6.227 4.441 1 98.25 72 LYS A CA 1
ATOM 609 C C . LYS A 1 72 ? -12.852 -6.555 3.518 1 98.25 72 LYS A C 1
ATOM 611 O O . LYS A 1 72 ? -13.398 -7.66 3.561 1 98.25 72 LYS A O 1
ATOM 616 N N . ALA A 1 73 ? -13.273 -5.613 2.766 1 97.69 73 ALA A N 1
ATOM 617 C CA . ALA A 1 73 ? -14.375 -5.75 1.815 1 97.69 73 ALA A CA 1
ATOM 618 C C . ALA A 1 73 ? -14.18 -4.836 0.609 1 97.69 73 ALA A C 1
ATOM 620 O O . ALA A 1 73 ? -13.578 -3.766 0.726 1 97.69 73 ALA A O 1
ATOM 621 N N . PRO A 1 74 ? -14.695 -5.246 -0.524 1 97.19 74 PRO A N 1
ATOM 622 C CA . PRO A 1 74 ? -14.461 -4.438 -1.726 1 97.19 74 PRO A CA 1
ATOM 623 C C . PRO A 1 74 ? -15.266 -3.143 -1.732 1 97.19 74 PRO A C 1
ATOM 625 O O . PRO A 1 74 ? -16.297 -3.051 -1.064 1 97.19 74 PRO A O 1
ATOM 628 N N . VAL A 1 75 ? -14.734 -2.104 -2.32 1 98.44 75 VAL A N 1
ATOM 629 C CA . VAL A 1 75 ? -15.453 -0.907 -2.734 1 98.44 75 VAL A CA 1
ATOM 630 C C . VAL A 1 75 ? -15.688 -0.937 -4.242 1 98.44 75 VAL A C 1
ATOM 632 O O . VAL A 1 75 ? -14.781 -1.273 -5.008 1 98.44 75 VAL A O 1
ATOM 635 N N . PHE A 1 76 ? -16.859 -0.578 -4.742 1 97.56 76 PHE A N 1
ATOM 636 C CA . PHE A 1 76 ? -17.219 -0.715 -6.148 1 97.56 76 PHE A CA 1
ATOM 637 C C . PHE A 1 76 ? -17.125 0.627 -6.863 1 97.56 76 PHE A C 1
ATOM 639 O O . PHE A 1 76 ? -16.828 1.649 -6.242 1 97.56 76 PHE A O 1
ATOM 646 N N . TYR A 1 77 ? -17.297 0.556 -8.141 1 97.44 77 TYR A N 1
ATOM 647 C CA . TYR A 1 77 ? -17.344 1.76 -8.961 1 97.44 77 TYR A CA 1
ATOM 648 C C . TYR A 1 77 ? -18.5 2.662 -8.539 1 97.44 77 TYR A C 1
ATOM 650 O O . TYR A 1 77 ? -19.578 2.178 -8.203 1 97.44 77 TYR A O 1
ATOM 658 N N . ASP A 1 78 ? -18.188 3.971 -8.562 1 97.25 78 ASP A N 1
ATOM 659 C CA . ASP A 1 78 ? -19.172 5.027 -8.328 1 97.25 78 ASP A CA 1
ATOM 660 C C . ASP A 1 78 ? -19.766 4.93 -6.922 1 97.25 78 ASP A C 1
ATOM 662 O O . ASP A 1 78 ? -20.938 5.227 -6.719 1 97.25 78 ASP A O 1
ATOM 666 N N . GLU A 1 79 ? -19.031 4.496 -6.016 1 97.56 79 GLU A N 1
ATOM 667 C CA . GLU A 1 79 ? -19.438 4.465 -4.617 1 97.56 79 GLU A CA 1
ATOM 668 C C . GLU A 1 79 ? -18.844 5.633 -3.836 1 97.56 79 GLU A C 1
ATOM 670 O O . GLU A 1 79 ? -17.672 5.969 -4.012 1 97.56 79 GLU A O 1
ATOM 675 N N . LEU A 1 80 ? -19.688 6.273 -3.1 1 98.56 80 LEU A N 1
ATOM 676 C CA . LEU A 1 80 ? -19.219 7.324 -2.201 1 98.56 80 LEU A CA 1
ATOM 677 C C . LEU A 1 80 ? -18.578 6.727 -0.952 1 98.56 80 LEU A C 1
ATOM 679 O O . LEU A 1 80 ? -19.219 5.953 -0.232 1 98.56 80 LEU A O 1
ATOM 683 N N . MET A 1 81 ? -17.344 7.082 -0.739 1 98.81 81 MET A N 1
ATOM 684 C CA . MET A 1 81 ? -16.594 6.621 0.428 1 98.81 81 MET A CA 1
ATOM 685 C C . MET A 1 81 ? -16.516 7.715 1.485 1 98.81 81 MET A C 1
ATOM 687 O O . MET A 1 81 ? -16.359 8.891 1.154 1 98.81 81 MET A O 1
ATOM 691 N N . LYS A 1 82 ? -16.703 7.301 2.682 1 98.81 82 LYS A N 1
ATOM 692 C CA . LYS A 1 82 ? -16.297 8.109 3.828 1 98.81 82 LYS A CA 1
ATOM 693 C C . LYS A 1 82 ? -14.961 7.621 4.395 1 98.81 82 LYS A C 1
ATOM 695 O O . LYS A 1 82 ? -14.883 6.52 4.941 1 98.81 82 LYS A O 1
ATOM 700 N N . ILE A 1 83 ? -13.961 8.422 4.27 1 98.88 83 ILE A N 1
ATOM 701 C CA . ILE A 1 83 ? -12.633 8.086 4.77 1 98.88 83 ILE A CA 1
ATOM 702 C C . ILE A 1 83 ? -12.344 8.883 6.039 1 98.88 83 ILE A C 1
ATOM 704 O O . ILE A 1 83 ? -12.297 10.117 6.008 1 98.88 83 ILE A O 1
ATOM 708 N N . GLU A 1 84 ? -12.164 8.164 7.098 1 98.88 84 GLU A N 1
ATOM 709 C CA . GLU A 1 84 ? -11.734 8.797 8.344 1 98.88 84 GLU A CA 1
ATOM 710 C C . GLU A 1 84 ? -10.219 8.781 8.477 1 98.88 84 GLU A C 1
ATOM 712 O O . GLU A 1 84 ? -9.586 7.727 8.367 1 98.88 84 GLU A O 1
ATOM 717 N N . VAL A 1 85 ? -9.695 9.93 8.68 1 98.75 85 VAL A N 1
ATOM 718 C CA . VAL A 1 85 ? -8.281 10.055 9.016 1 98.75 85 VAL A CA 1
ATOM 719 C C . VAL A 1 85 ? -8.125 10.227 10.531 1 98.75 85 VAL A C 1
ATOM 721 O O . VAL A 1 85 ? -8.711 11.133 11.125 1 98.75 85 VAL A O 1
ATOM 724 N N . LEU A 1 86 ? -7.336 9.367 11.125 1 98.5 86 LEU A N 1
ATOM 725 C CA . LEU A 1 86 ? -7.215 9.359 12.578 1 98.5 86 LEU A CA 1
ATOM 726 C C . LEU A 1 86 ? -5.773 9.625 13 1 98.5 86 LEU A C 1
ATOM 728 O O . LEU A 1 86 ? -4.84 9.102 12.391 1 98.5 86 LEU A O 1
ATOM 732 N N . LEU A 1 87 ? -5.633 10.469 14.023 1 97.56 87 LEU A N 1
ATOM 733 C CA . LEU A 1 87 ? -4.383 10.656 14.75 1 97.56 87 LEU A CA 1
ATOM 734 C C . LEU A 1 87 ? -4.512 10.18 16.188 1 97.56 87 LEU A C 1
ATOM 736 O O . LEU A 1 87 ? -5.508 10.477 16.859 1 97.56 87 LEU A O 1
ATOM 740 N N . TYR A 1 88 ? -3.488 9.438 16.656 1 97.38 88 TYR A N 1
ATOM 741 C CA . TYR A 1 88 ? -3.541 8.953 18.031 1 97.38 88 TYR A CA 1
ATOM 742 C C . TYR A 1 88 ? -2.549 9.703 18.906 1 97.38 88 TYR A C 1
ATOM 744 O O . TYR A 1 88 ? -2.631 9.648 20.141 1 97.38 88 TYR A O 1
ATOM 752 N N . ASP A 1 89 ? -1.573 10.359 18.219 1 95.25 89 ASP A N 1
ATOM 753 C CA . ASP A 1 89 ? -0.569 11.172 18.906 1 95.25 89 ASP A CA 1
ATOM 754 C C . ASP A 1 89 ? -0.301 12.469 18.141 1 95.25 89 ASP A C 1
ATOM 756 O O . ASP A 1 89 ? -0.49 12.531 16.938 1 95.25 89 ASP A O 1
ATOM 760 N N . ILE A 1 90 ? 0.119 13.43 18.891 1 93.94 90 ILE A N 1
ATOM 761 C CA . ILE A 1 90 ? 0.664 14.617 18.25 1 93.94 90 ILE A CA 1
ATOM 762 C C . ILE A 1 90 ? 2.016 14.289 17.625 1 93.94 90 ILE A C 1
ATOM 764 O O . ILE A 1 90 ? 2.867 13.664 18.25 1 93.94 90 ILE A O 1
ATOM 768 N N . PRO A 1 91 ? 2.145 14.75 16.391 1 93.81 91 PRO A N 1
ATOM 769 C CA . PRO A 1 91 ? 3.395 14.398 15.703 1 93.81 91 PRO A CA 1
ATOM 770 C C . PRO A 1 91 ? 4.621 15.008 16.375 1 93.81 91 PRO A C 1
ATOM 772 O O . PRO A 1 91 ? 4.543 16.109 16.938 1 93.81 91 PRO A O 1
ATOM 775 N N . SER A 1 92 ? 5.699 14.281 16.328 1 94.44 92 SER A N 1
ATOM 776 C CA . SER A 1 92 ? 7.031 14.773 16.656 1 94.44 92 SER A CA 1
ATOM 777 C C . SER A 1 92 ? 7.965 14.703 15.453 1 94.44 92 SER A C 1
ATOM 779 O O . SER A 1 92 ? 7.918 15.57 14.578 1 94.44 92 SER A O 1
ATOM 781 N N . VAL A 1 93 ? 8.641 13.539 15.352 1 96.25 93 VAL A N 1
ATOM 782 C CA . VAL A 1 93 ? 9.516 13.359 14.203 1 96.25 93 VAL A CA 1
ATOM 783 C C . VAL A 1 93 ? 8.766 12.641 13.086 1 96.25 93 VAL A C 1
ATOM 785 O O . VAL A 1 93 ? 9.148 12.719 11.922 1 96.25 93 VAL A O 1
ATOM 788 N N . LYS A 1 94 ? 7.664 11.984 13.516 1 97.31 94 LYS A N 1
ATOM 789 C CA . LYS A 1 94 ? 6.867 11.234 12.547 1 97.31 94 LYS A CA 1
ATOM 790 C C . LYS A 1 94 ? 5.402 11.664 12.594 1 97.31 94 LYS A C 1
ATOM 792 O O . LYS A 1 94 ? 4.895 12.039 13.648 1 97.31 94 LYS A O 1
ATOM 797 N N . LEU A 1 95 ? 4.828 11.617 11.484 1 96.44 95 LEU A N 1
ATOM 798 C CA . LEU A 1 95 ? 3.379 11.719 11.359 1 96.44 95 LEU A CA 1
ATOM 799 C C . LEU A 1 95 ? 2.756 10.359 11.062 1 96.44 95 LEU A C 1
ATOM 801 O O . LEU A 1 95 ? 2.822 9.875 9.93 1 96.44 95 LEU A O 1
ATOM 805 N N . GLU A 1 96 ? 2.178 9.766 12.078 1 98.31 96 GLU A N 1
ATOM 806 C CA . GLU A 1 96 ? 1.485 8.492 11.93 1 98.31 96 GLU A CA 1
ATOM 807 C C . GLU A 1 96 ? -0.013 8.695 11.727 1 98.31 96 GLU A C 1
ATOM 809 O O . GLU A 1 96 ? -0.712 9.141 12.641 1 98.31 96 GLU A O 1
ATOM 814 N N . THR A 1 97 ? -0.473 8.32 10.602 1 98.69 97 THR A N 1
ATOM 815 C CA . THR A 1 97 ? -1.883 8.492 10.273 1 98.69 97 THR A CA 1
ATOM 816 C C . THR A 1 97 ? -2.559 7.148 10.039 1 98.69 97 THR A C 1
ATOM 818 O O . THR A 1 97 ? -1.966 6.246 9.445 1 98.69 97 THR A O 1
ATOM 821 N N . TYR A 1 98 ? -3.768 7.082 10.523 1 98.88 98 TYR A N 1
ATOM 822 C CA . TYR A 1 98 ? -4.582 5.879 10.398 1 98.88 98 TYR A CA 1
ATOM 823 C C . TYR A 1 98 ? -5.867 6.172 9.633 1 98.88 98 TYR A C 1
ATOM 825 O O . TYR A 1 98 ? -6.355 7.305 9.633 1 98.88 98 TYR A O 1
ATOM 833 N N . TYR A 1 99 ? -6.371 5.145 8.992 1 98.94 99 TYR A N 1
ATOM 834 C CA . TYR A 1 99 ? -7.492 5.363 8.086 1 98.94 99 TYR A CA 1
ATOM 835 C C . TYR A 1 99 ? -8.539 4.262 8.234 1 98.94 99 TYR A C 1
ATOM 837 O O . TYR A 1 99 ? -8.188 3.086 8.391 1 98.94 99 TYR A O 1
ATOM 845 N N . ARG A 1 100 ? -9.805 4.609 8.172 1 98.88 100 ARG A N 1
ATOM 846 C CA . ARG A 1 100 ? -10.945 3.723 7.996 1 98.88 100 ARG A CA 1
ATOM 847 C C . ARG A 1 100 ? -11.797 4.156 6.809 1 98.88 100 ARG A C 1
ATOM 849 O O . ARG A 1 100 ? -12.18 5.324 6.707 1 98.88 100 ARG A O 1
ATOM 856 N N . VAL A 1 101 ? -12.07 3.289 5.934 1 98.94 101 VAL A N 1
ATOM 857 C CA . VAL A 1 101 ? -12.875 3.594 4.762 1 98.94 101 VAL A CA 1
ATOM 858 C C . VAL A 1 101 ? -14.234 2.908 4.875 1 98.94 101 VAL A C 1
ATOM 860 O O . VAL A 1 101 ? -14.312 1.688 5.039 1 98.94 101 VAL A O 1
ATOM 863 N N . PHE A 1 102 ? -15.234 3.682 4.727 1 98.81 102 PHE A N 1
ATOM 864 C CA . PHE A 1 102 ? -16.609 3.186 4.809 1 98.81 102 PHE A CA 1
ATOM 865 C C . PHE A 1 102 ? -17.359 3.486 3.523 1 98.81 102 PHE A C 1
ATOM 867 O O . PHE A 1 102 ? -17.031 4.43 2.803 1 98.81 102 PHE A O 1
ATOM 874 N N . THR A 1 103 ? -18.312 2.707 3.23 1 98.31 103 THR A N 1
ATOM 875 C CA . THR A 1 103 ? -19.406 3.021 2.305 1 98.31 103 THR A CA 1
ATOM 876 C C . THR A 1 103 ? -20.75 2.762 2.949 1 98.31 103 THR A C 1
ATOM 878 O O . THR A 1 103 ? -20.828 2.307 4.094 1 98.31 103 THR A O 1
ATOM 881 N N . ASP A 1 104 ? -21.812 3.109 2.186 1 97.19 104 ASP A N 1
ATOM 882 C CA . ASP A 1 104 ? -23.156 2.902 2.73 1 97.19 104 ASP A CA 1
ATOM 883 C C . ASP A 1 104 ? -23.562 1.433 2.641 1 97.19 104 ASP A C 1
ATOM 885 O O . ASP A 1 104 ? -24.641 1.051 3.111 1 97.19 104 ASP A O 1
ATOM 889 N N . ARG A 1 105 ? -22.719 0.559 2.201 1 96.25 105 ARG A N 1
ATOM 890 C CA . ARG A 1 105 ? -23.062 -0.836 1.958 1 96.25 105 ARG A CA 1
ATOM 891 C C . ARG A 1 105 ? -22.969 -1.657 3.238 1 96.25 105 ARG A C 1
ATOM 893 O O . ARG A 1 105 ? -23.562 -2.736 3.336 1 96.25 105 ARG A O 1
ATOM 900 N N . ARG A 1 106 ? -22.203 -1.209 4.141 1 95.75 106 ARG A N 1
ATOM 901 C CA . ARG A 1 106 ? -22.047 -1.928 5.402 1 95.75 106 ARG A CA 1
ATOM 902 C C . ARG A 1 106 ? -21.531 -1.004 6.5 1 95.75 106 ARG A C 1
ATOM 904 O O . ARG A 1 106 ? -20.938 0.038 6.211 1 95.75 106 ARG A O 1
ATOM 911 N N . GLU A 1 107 ? -21.703 -1.404 7.73 1 97.75 107 GLU A N 1
ATOM 912 C CA . GLU A 1 107 ? -21.312 -0.582 8.867 1 97.75 107 GLU A CA 1
ATOM 913 C C . GLU A 1 107 ? -19.812 -0.713 9.164 1 97.75 107 GLU A C 1
ATOM 915 O O . GLU A 1 107 ? -19.172 0.265 9.531 1 97.75 107 GLU A O 1
ATOM 920 N N . ALA A 1 108 ? -19.297 -1.916 9.016 1 98.5 108 ALA A N 1
ATOM 921 C CA . ALA A 1 108 ? -17.891 -2.152 9.297 1 98.5 108 ALA A CA 1
ATOM 922 C C . ALA A 1 108 ? -17 -1.541 8.203 1 98.5 108 ALA A C 1
ATOM 924 O O . ALA A 1 108 ? -17.422 -1.43 7.051 1 98.5 108 ALA A O 1
ATOM 925 N N . PRO A 1 109 ? -15.82 -1.089 8.523 1 98.81 109 PRO A N 1
ATOM 926 C CA . PRO A 1 109 ? -14.945 -0.52 7.496 1 98.81 109 PRO A CA 1
ATOM 927 C C . PRO A 1 109 ? -14.594 -1.522 6.398 1 98.81 109 PRO A C 1
ATOM 929 O O . PRO A 1 109 ? -14.414 -2.711 6.68 1 98.81 109 PRO A O 1
ATOM 932 N N . HIS A 1 110 ? -14.508 -1.008 5.168 1 98.81 110 HIS A N 1
ATOM 933 C CA . HIS A 1 110 ? -14.047 -1.796 4.027 1 98.81 110 HIS A CA 1
ATOM 934 C C . HIS A 1 110 ? -12.523 -1.92 4.027 1 98.81 110 HIS A C 1
ATOM 936 O O . HIS A 1 110 ? -11.984 -2.957 3.639 1 98.81 110 HIS A O 1
ATOM 942 N N . ILE A 1 111 ? -11.867 -0.869 4.418 1 98.88 111 ILE A N 1
ATOM 943 C CA . ILE A 1 111 ? -10.414 -0.782 4.367 1 98.88 111 ILE A CA 1
ATOM 944 C C . ILE A 1 111 ? -9.891 -0.16 5.66 1 98.88 111 ILE A C 1
ATOM 946 O O . ILE A 1 111 ? -10.461 0.81 6.164 1 98.88 111 ILE A O 1
ATOM 950 N N . LEU A 1 112 ? -8.852 -0.739 6.191 1 98.94 112 LEU A N 1
ATOM 951 C CA . LEU A 1 112 ? -8.07 -0.169 7.281 1 98.94 112 LEU A CA 1
ATOM 952 C C . LEU A 1 112 ? -6.641 0.127 6.832 1 98.94 112 LEU A C 1
ATOM 954 O O . LEU A 1 112 ? -6.035 -0.672 6.117 1 98.94 112 LEU A O 1
ATOM 958 N N . GLY A 1 113 ? -6.168 1.284 7.184 1 98.94 113 GLY A N 1
ATOM 959 C CA . GLY A 1 113 ? -4.844 1.649 6.707 1 98.94 113 GLY A CA 1
ATOM 960 C C . GLY A 1 113 ? -4.023 2.402 7.738 1 98.94 113 GLY A C 1
ATOM 961 O O . GLY A 1 113 ? -4.578 2.988 8.672 1 98.94 113 GLY A O 1
ATOM 962 N N . LYS A 1 114 ? -2.73 2.346 7.562 1 98.94 114 LYS A N 1
ATOM 963 C CA . LYS A 1 114 ? -1.734 3.123 8.289 1 98.94 114 LYS A CA 1
ATOM 964 C C . LYS A 1 114 ? -0.663 3.666 7.348 1 98.94 114 LYS A C 1
ATOM 966 O O . LYS A 1 114 ? -0.137 2.932 6.512 1 98.94 114 LYS A O 1
ATOM 971 N N . VAL A 1 115 ? -0.402 4.887 7.434 1 98.88 115 VAL A N 1
ATOM 972 C CA . VAL A 1 115 ? 0.693 5.516 6.703 1 98.88 115 VAL A CA 1
ATOM 973 C C . VAL A 1 115 ? 1.564 6.32 7.664 1 98.88 115 VAL A C 1
ATOM 975 O O . VAL A 1 115 ? 1.054 7.117 8.453 1 98.88 115 VAL A O 1
ATOM 978 N N . VAL A 1 116 ? 2.859 6.09 7.617 1 98.75 116 VAL A N 1
ATOM 979 C CA . VAL A 1 116 ? 3.812 6.809 8.453 1 98.75 116 VAL A CA 1
ATOM 980 C C . VAL A 1 116 ? 4.707 7.691 7.586 1 98.75 116 VAL A C 1
ATOM 982 O O . VAL A 1 116 ? 5.312 7.211 6.625 1 98.75 116 VAL A O 1
ATOM 985 N N . LEU A 1 117 ? 4.707 8.914 7.875 1 97.56 117 LEU A N 1
ATOM 986 C CA . LEU A 1 117 ? 5.605 9.867 7.238 1 97.56 117 LEU A CA 1
ATOM 987 C C . LEU A 1 117 ? 6.668 10.352 8.219 1 97.56 117 LEU A C 1
ATOM 989 O O . LEU A 1 117 ? 6.465 10.305 9.438 1 97.56 117 LEU A O 1
ATOM 993 N N . CYS A 1 118 ? 7.746 10.773 7.672 1 97.19 118 CYS A N 1
ATOM 994 C CA . CYS A 1 118 ? 8.82 11.328 8.484 1 97.19 118 CYS A CA 1
ATOM 995 C C . CYS A 1 118 ? 9.133 12.766 8.078 1 97.19 118 CYS A C 1
ATOM 997 O O . CYS A 1 118 ? 9.281 13.055 6.895 1 97.19 118 CYS A O 1
ATOM 999 N N . PHE A 1 119 ? 9.227 13.633 9.102 1 95.31 119 PHE A N 1
ATOM 1000 C CA . PHE A 1 119 ? 9.695 14.984 8.836 1 95.31 119 PHE A CA 1
ATOM 1001 C C . PHE A 1 119 ? 11.195 15 8.594 1 95.31 119 PHE A C 1
ATOM 1003 O O . PHE A 1 119 ? 11.977 14.516 9.414 1 95.31 119 PHE A O 1
ATOM 1010 N N . MET A 1 120 ? 11.484 15.555 7.422 1 94.69 120 MET A N 1
ATOM 1011 C CA . MET A 1 120 ? 12.906 15.609 7.09 1 94.69 120 MET A CA 1
ATOM 1012 C C . MET A 1 120 ? 13.289 17 6.578 1 94.69 120 MET A C 1
ATOM 1014 O O . MET A 1 120 ? 12.516 17.625 5.855 1 94.69 120 MET A O 1
ATOM 1018 N N . LYS A 1 121 ? 14.531 17.438 7.008 1 93.56 121 LYS A N 1
ATOM 1019 C CA . LYS A 1 121 ? 15.055 18.656 6.41 1 93.56 121 LYS A CA 1
ATOM 1020 C C . LYS 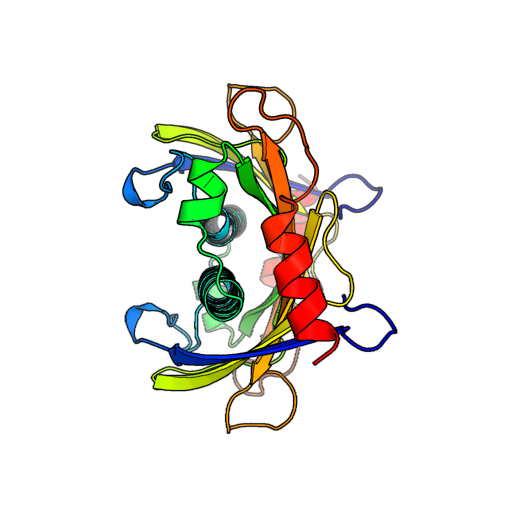A 1 121 ? 15.367 18.469 4.93 1 93.56 121 LYS A C 1
ATOM 1022 O O . LYS A 1 121 ? 16.062 17.516 4.559 1 93.56 121 LYS A O 1
ATOM 1027 N N . GLU A 1 122 ? 14.953 19.344 4.125 1 89.75 122 GLU A N 1
ATOM 1028 C CA . GLU A 1 122 ? 15.148 19.219 2.684 1 89.75 122 GLU A CA 1
ATOM 1029 C C . GLU A 1 122 ? 16.625 19.297 2.32 1 89.75 122 GLU A C 1
ATOM 1031 O O . GLU A 1 122 ? 17.094 18.547 1.447 1 89.75 122 GLU A O 1
ATOM 1036 N N . GLU A 1 123 ? 17.344 20.062 2.988 1 90.62 123 GLU A N 1
ATOM 1037 C CA . GLU A 1 123 ? 18.75 20.328 2.68 1 90.62 123 GLU A CA 1
ATOM 1038 C C . GLU A 1 123 ? 19.625 19.141 3.051 1 90.62 123 GLU A C 1
ATOM 1040 O O . GLU A 1 123 ? 20.5 18.734 2.277 1 90.62 123 GLU A O 1
ATOM 1045 N N . THR A 1 124 ? 19.375 18.547 4.172 1 92.38 124 THR A N 1
ATOM 1046 C CA . THR A 1 124 ? 20.281 17.531 4.688 1 92.38 124 THR A CA 1
ATOM 1047 C C . THR A 1 124 ? 19.688 16.125 4.539 1 92.38 124 THR A C 1
ATOM 1049 O O 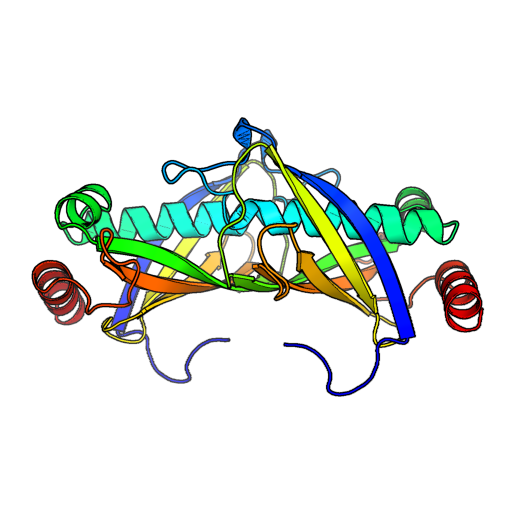. THR A 1 124 ? 20.391 15.125 4.656 1 92.38 124 THR A O 1
ATOM 1052 N N . ARG A 1 125 ? 18.422 16.094 4.391 1 89.62 125 ARG A N 1
ATOM 1053 C CA . ARG A 1 125 ? 17.672 14.844 4.285 1 89.62 125 ARG A CA 1
ATOM 1054 C C . ARG A 1 125 ? 17.719 14.062 5.598 1 89.62 125 ARG A C 1
ATOM 1056 O O . ARG A 1 125 ? 17.703 12.836 5.598 1 89.62 125 ARG A O 1
ATOM 1063 N N . LYS A 1 126 ? 17.938 14.852 6.68 1 94.94 126 LYS A N 1
ATOM 1064 C CA . LYS A 1 126 ? 17.922 14.266 8.016 1 94.94 126 LYS A CA 1
ATOM 1065 C C . LYS A 1 126 ? 16.594 14.516 8.719 1 94.94 126 LYS A C 1
ATOM 1067 O O . LYS A 1 126 ? 15.961 15.555 8.508 1 94.94 126 LYS A O 1
ATOM 1072 N N . PRO A 1 127 ? 16.234 13.539 9.477 1 96.56 127 PRO A N 1
ATOM 1073 C CA . PRO A 1 127 ? 14.984 13.727 10.227 1 96.56 127 PRO A CA 1
ATOM 1074 C C . PRO A 1 127 ? 15 14.984 11.086 1 96.56 127 PRO A C 1
ATOM 1076 O O . PRO A 1 127 ? 16.047 15.359 11.625 1 96.56 127 PRO A O 1
ATOM 1079 N N . CYS A 1 128 ? 13.844 15.609 11.234 1 94.94 128 CYS A N 1
ATOM 1080 C CA . CYS A 1 128 ? 13.688 16.781 12.086 1 94.94 128 CYS A CA 1
ATOM 1081 C C . CYS A 1 128 ? 12.328 16.781 12.773 1 94.94 128 CYS A C 1
ATOM 1083 O O . CYS A 1 128 ? 11.477 15.945 12.469 1 94.94 128 CYS A O 1
ATOM 1085 N N . ARG A 1 129 ? 12.18 17.703 13.648 1 93.38 129 ARG A N 1
ATOM 1086 C CA . ARG A 1 129 ? 10.906 17.844 14.344 1 93.38 129 ARG A CA 1
ATOM 1087 C C . ARG A 1 129 ? 9.859 18.5 13.445 1 93.38 129 ARG A C 1
ATOM 1089 O O . ARG A 1 129 ? 10.195 19.312 12.586 1 93.38 129 ARG A O 1
ATOM 1096 N N . ALA A 1 130 ? 8.641 18.094 13.734 1 91.69 130 ALA A N 1
ATOM 1097 C CA . ALA A 1 130 ? 7.543 18.766 13.055 1 91.69 130 ALA A CA 1
ATOM 1098 C C . ALA A 1 130 ? 7.586 20.266 13.312 1 91.69 130 ALA A C 1
ATOM 1100 O O . ALA A 1 130 ? 7.891 20.703 14.422 1 91.69 130 ALA A O 1
ATOM 1101 N N . PRO A 1 131 ? 7.227 21.031 12.266 1 88.69 131 PRO A N 1
ATOM 1102 C CA . PRO A 1 131 ? 7.195 22.484 12.469 1 88.69 131 PRO A CA 1
ATOM 1103 C C . PRO A 1 131 ? 6.266 22.906 13.609 1 88.69 131 PRO A C 1
ATOM 1105 O O . PRO A 1 131 ? 5.172 22.344 13.75 1 88.69 131 PRO A O 1
ATOM 1108 N N . ALA A 1 132 ? 6.695 23.906 14.336 1 87.19 132 ALA A N 1
ATOM 1109 C CA . ALA A 1 132 ? 5.98 24.344 15.523 1 87.19 132 ALA A CA 1
ATOM 1110 C C . ALA A 1 132 ? 4.566 24.812 15.18 1 87.19 132 ALA A C 1
ATOM 1112 O O . ALA A 1 132 ? 3.619 24.547 15.922 1 87.19 132 ALA A O 1
ATOM 1113 N N . ASP A 1 133 ? 4.453 25.516 14.141 1 85.12 133 ASP A N 1
ATOM 1114 C CA . ASP A 1 133 ? 3.146 26.047 13.75 1 85.12 133 ASP A CA 1
ATOM 1115 C C . ASP A 1 133 ? 2.18 24.906 13.414 1 85.12 133 ASP A C 1
ATOM 1117 O O . ASP A 1 133 ? 0.98 25 13.688 1 85.12 133 ASP A O 1
ATOM 1121 N N . PHE A 1 134 ? 2.705 23.844 12.836 1 86.69 134 PHE A N 1
ATOM 1122 C CA . PHE A 1 134 ? 1.893 22.672 12.531 1 86.69 134 PHE A CA 1
ATOM 1123 C C . PHE A 1 134 ? 1.401 22 13.812 1 86.69 134 PHE A C 1
ATOM 1125 O O . PHE A 1 134 ? 0.219 21.672 13.938 1 86.69 134 PHE A O 1
ATOM 1132 N N . ILE A 1 135 ? 2.262 21.922 14.734 1 87.62 135 ILE A N 1
ATOM 1133 C CA . ILE A 1 135 ? 1.951 21.297 16.016 1 87.62 135 ILE A CA 1
ATOM 1134 C C . ILE A 1 135 ? 0.941 22.156 16.781 1 87.62 135 ILE A C 1
ATOM 1136 O O . ILE A 1 135 ? -0.009 21.625 17.359 1 87.62 135 ILE A O 1
ATOM 1140 N N . ASP A 1 136 ? 1.146 23.422 16.781 1 87.69 136 ASP A N 1
ATOM 1141 C CA . ASP A 1 136 ? 0.276 24.344 17.5 1 87.69 136 ASP A CA 1
ATOM 1142 C C . ASP A 1 136 ? -1.153 24.281 16.969 1 87.69 136 ASP A C 1
ATOM 1144 O O . ASP A 1 136 ? -2.111 24.25 17.75 1 87.69 136 ASP A O 1
ATOM 1148 N N . ASN A 1 137 ? -1.24 24.266 15.68 1 86.94 137 ASN A N 1
ATOM 1149 C CA . ASN A 1 137 ? -2.562 24.203 15.062 1 86.94 137 ASN A CA 1
ATOM 1150 C C . ASN A 1 137 ? -3.258 22.891 15.359 1 86.94 137 ASN A C 1
ATOM 1152 O O . ASN A 1 137 ? -4.457 22.859 15.641 1 86.94 137 ASN A O 1
ATOM 1156 N N . LEU A 1 138 ? -2.492 21.875 15.258 1 88.38 138 LEU A N 1
ATOM 1157 C CA . LEU A 1 138 ? -3.043 20.547 15.539 1 88.38 138 LEU A CA 1
ATOM 1158 C C . LEU A 1 138 ? -3.471 20.438 17 1 88.38 138 LEU A C 1
ATOM 1160 O O . LEU A 1 138 ? -4.535 19.906 17.297 1 88.38 138 LEU A O 1
ATOM 1164 N N . SER A 1 139 ? -2.643 20.938 17.875 1 89.44 139 SER A N 1
ATOM 1165 C CA . SER A 1 139 ? -2.951 20.922 19.312 1 89.44 139 SER A CA 1
ATOM 1166 C C . SER A 1 139 ? -4.23 21.688 19.609 1 89.44 139 SER A C 1
ATOM 1168 O O . SER A 1 139 ? -5.039 21.266 20.438 1 89.44 139 SER A O 1
ATOM 1170 N N . SER A 1 140 ? -4.379 22.766 18.953 1 88.44 140 SER A N 1
ATOM 1171 C CA . SER A 1 140 ? -5.578 23.562 19.125 1 88.44 140 SER A CA 1
ATOM 1172 C C . SER A 1 140 ? -6.82 22.828 18.641 1 88.44 140 SER A C 1
ATOM 1174 O O . SER A 1 140 ? -7.891 22.938 19.234 1 88.44 140 SER A O 1
ATOM 1176 N N . ALA A 1 141 ? -6.652 22.125 17.562 1 86.94 141 ALA A N 1
ATOM 1177 C CA . ALA A 1 141 ? -7.762 21.375 16.969 1 86.94 141 ALA A CA 1
ATOM 1178 C C . ALA A 1 141 ? -8.164 20.203 17.859 1 86.94 141 ALA A C 1
ATOM 1180 O O . ALA A 1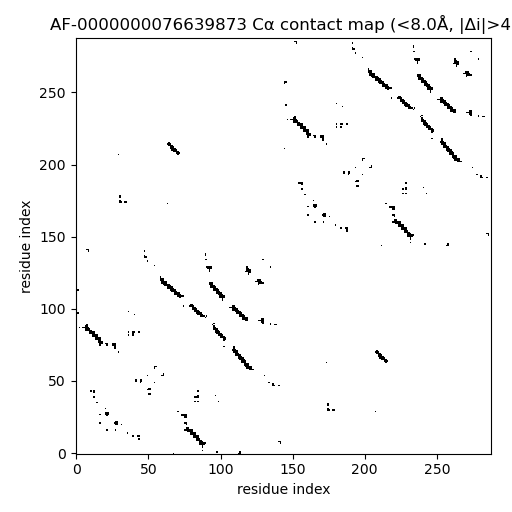 141 ? -9.336 19.828 17.906 1 86.94 141 ALA A O 1
ATOM 1181 N N . VAL A 1 142 ? -7.195 19.562 18.5 1 84.5 142 VAL A N 1
ATOM 1182 C CA . VAL A 1 142 ? -7.438 18.406 19.359 1 84.5 142 VAL A CA 1
ATOM 1183 C C . VAL A 1 142 ? -8.156 18.844 20.625 1 84.5 142 VAL A C 1
ATOM 1185 O O . VAL A 1 142 ? -8.992 18.109 21.156 1 84.5 142 VAL A O 1
ATOM 1188 N N . GLU A 1 143 ? -7.805 19.984 21.172 1 79.56 143 GLU A N 1
ATOM 1189 C CA . GLU A 1 143 ? -8.391 20.5 22.391 1 79.56 143 GLU A CA 1
ATOM 1190 C C . GLU A 1 143 ? -9.797 21.047 22.156 1 79.56 143 GLU A C 1
ATOM 1192 O O . GLU A 1 143 ? -10.594 21.156 23.078 1 79.56 143 GLU A O 1
ATOM 1197 N N . SER A 1 144 ? -10.094 21.391 20.938 1 69.31 144 SER A N 1
ATOM 1198 C CA . SER A 1 144 ? -11.398 21.984 20.672 1 69.31 144 SER A CA 1
ATOM 1199 C C . SER A 1 144 ? -12.469 20.906 20.469 1 69.31 144 SER A C 1
ATOM 1201 O O . SER A 1 144 ? -12.164 19.812 20 1 69.31 144 SER A O 1
ATOM 1203 N N . MET B 1 1 ? 8.961 -7.535 9.219 1 93.88 1 MET B N 1
ATOM 1204 C CA . MET B 1 1 ? 8.055 -7.801 8.102 1 93.88 1 MET B CA 1
ATOM 1205 C C . MET B 1 1 ? 8.312 -9.18 7.508 1 93.88 1 MET B C 1
ATOM 1207 O O . MET B 1 1 ? 7.375 -9.906 7.176 1 93.88 1 MET B O 1
ATOM 1211 N N . PHE B 1 2 ? 9.531 -9.625 7.504 1 97.12 2 PHE B N 1
ATOM 1212 C CA . PHE B 1 2 ? 9.938 -10.852 6.836 1 97.12 2 PHE B CA 1
ATOM 1213 C C . PHE B 1 2 ? 10.102 -11.984 7.84 1 97.12 2 PHE B C 1
ATOM 1215 O O . PHE B 1 2 ? 10.562 -11.766 8.961 1 97.12 2 PHE B O 1
ATOM 1222 N N . PRO B 1 3 ? 9.859 -13.219 7.465 1 97.12 3 PRO B N 1
ATOM 1223 C CA . PRO B 1 3 ? 10.109 -14.359 8.344 1 97.12 3 PRO B CA 1
ATOM 1224 C C . PRO B 1 3 ? 11.594 -14.578 8.617 1 97.12 3 PRO B C 1
ATOM 1226 O O . PRO B 1 3 ? 12.438 -14.227 7.793 1 97.12 3 PRO B O 1
ATOM 1229 N N . GLU B 1 4 ? 11.852 -15.164 9.852 1 94.88 4 GLU B N 1
ATOM 1230 C CA . GLU B 1 4 ? 13.234 -15.422 10.25 1 94.88 4 GLU B CA 1
ATOM 1231 C C . GLU B 1 4 ? 13.758 -16.703 9.617 1 94.88 4 GLU B C 1
ATOM 1233 O O . GLU B 1 4 ? 14.602 -17.391 10.203 1 94.88 4 GLU B O 1
ATOM 1238 N N . LYS B 1 5 ? 13.422 -17.156 8.508 1 96.88 5 LYS B N 1
ATOM 1239 C CA . LYS B 1 5 ? 13.891 -18.344 7.781 1 96.88 5 LYS B CA 1
ATOM 1240 C C . LYS B 1 5 ? 14.25 -17.984 6.34 1 96.88 5 LYS B C 1
ATOM 1242 O O . LYS B 1 5 ? 13.977 -16.875 5.883 1 96.88 5 LYS B O 1
ATOM 1247 N N . GLU B 1 6 ? 14.898 -18.922 5.719 1 96.69 6 GLU B N 1
ATOM 1248 C CA . GLU B 1 6 ? 15.273 -18.703 4.324 1 96.69 6 GLU B CA 1
ATOM 1249 C C . GLU B 1 6 ? 14.07 -18.891 3.398 1 96.69 6 GLU B C 1
ATOM 1251 O O . GLU B 1 6 ? 13.234 -19.766 3.627 1 96.69 6 GLU B O 1
ATOM 1256 N N . PRO B 1 7 ? 14 -18.047 2.373 1 97.62 7 PRO B N 1
ATOM 1257 C CA . PRO B 1 7 ? 12.922 -18.281 1.407 1 97.62 7 PRO B CA 1
ATOM 1258 C C . PRO B 1 7 ? 13.039 -19.625 0.695 1 97.62 7 PRO B C 1
ATOM 1260 O O . PRO B 1 7 ? 14.148 -20.094 0.44 1 97.62 7 PRO B O 1
ATOM 1263 N N . VAL B 1 8 ? 11.938 -20.188 0.341 1 95.56 8 VAL B N 1
ATOM 1264 C CA . VAL B 1 8 ? 11.922 -21.453 -0.376 1 95.56 8 VAL B CA 1
ATOM 1265 C C . VAL B 1 8 ? 11.992 -21.203 -1.88 1 95.56 8 VAL B C 1
ATOM 1267 O O . VAL B 1 8 ? 12.289 -22.109 -2.656 1 95.56 8 VAL B O 1
ATOM 1270 N N . TYR B 1 9 ? 11.695 -19.984 -2.303 1 95.94 9 TYR B N 1
ATOM 1271 C CA . TYR B 1 9 ? 11.727 -19.625 -3.715 1 95.94 9 TYR B CA 1
ATOM 1272 C C . TYR B 1 9 ? 12 -18.125 -3.885 1 95.94 9 TYR B C 1
ATOM 1274 O O . TYR B 1 9 ? 11.484 -17.312 -3.123 1 95.94 9 TYR B O 1
ATOM 1282 N N . THR B 1 10 ? 12.828 -17.75 -4.805 1 97.38 10 THR B N 1
ATOM 1283 C CA . THR B 1 10 ? 13.125 -16.375 -5.16 1 97.38 10 THR B CA 1
ATOM 1284 C C . THR B 1 10 ? 13.055 -16.172 -6.672 1 97.38 10 THR B C 1
ATOM 1286 O O . THR B 1 10 ? 13.648 -16.938 -7.434 1 97.38 10 THR B O 1
ATOM 1289 N N . TYR B 1 11 ? 12.305 -15.188 -7.094 1 97.81 11 TYR B N 1
ATOM 1290 C CA . TYR B 1 11 ? 12.188 -14.828 -8.5 1 97.81 11 TYR B CA 1
ATOM 1291 C C . TYR B 1 11 ? 12.609 -13.383 -8.734 1 97.81 11 TYR B C 1
ATOM 1293 O O . TYR B 1 11 ? 12.039 -12.461 -8.164 1 97.81 11 TYR B O 1
ATOM 1301 N N . PRO B 1 12 ? 13.57 -13.141 -9.578 1 98.44 12 PRO B N 1
ATOM 1302 C CA . PRO B 1 12 ? 13.961 -11.773 -9.93 1 98.44 12 PRO B CA 1
ATOM 1303 C C . PRO B 1 12 ? 13.18 -11.211 -11.109 1 98.44 12 PRO B C 1
ATOM 1305 O O . PRO B 1 12 ? 12.906 -11.938 -12.07 1 98.44 12 PRO B O 1
ATOM 1308 N N . HIS B 1 13 ? 12.727 -10.023 -11.008 1 98.62 13 HIS B N 1
ATOM 1309 C CA . HIS B 1 13 ? 12.039 -9.297 -12.07 1 98.62 13 HIS B CA 1
ATOM 1310 C C . HIS B 1 13 ? 12.648 -7.91 -12.273 1 98.62 13 HIS B C 1
ATOM 1312 O O . HIS B 1 13 ? 12.961 -7.215 -11.305 1 98.62 13 HIS B O 1
ATOM 1318 N N . GLN B 1 14 ? 12.852 -7.547 -13.562 1 98.69 14 GLN B N 1
ATOM 1319 C CA . GLN B 1 14 ? 13.391 -6.223 -13.852 1 98.69 14 GLN B CA 1
ATOM 1320 C C . GLN B 1 14 ? 12.305 -5.289 -14.367 1 98.69 14 GLN B C 1
ATOM 1322 O O . GLN B 1 14 ? 11.461 -5.691 -15.18 1 98.69 14 GLN B O 1
ATOM 1327 N N . LEU B 1 15 ? 12.375 -4.113 -13.891 1 98.38 15 LEU B N 1
ATOM 1328 C CA . LEU B 1 15 ? 11.406 -3.082 -14.258 1 98.38 15 LEU B CA 1
ATOM 1329 C C . LEU B 1 15 ? 12.047 -1.697 -14.211 1 98.38 15 LEU B C 1
ATOM 1331 O O . LEU B 1 15 ? 12.789 -1.382 -13.281 1 98.38 15 LEU B O 1
ATOM 1335 N N . ARG B 1 16 ? 11.828 -0.882 -15.219 1 98.38 16 ARG B N 1
ATOM 1336 C CA . ARG B 1 16 ? 12.336 0.486 -15.234 1 98.38 16 ARG B CA 1
ATOM 1337 C C . ARG B 1 16 ? 11.227 1.484 -14.914 1 98.38 16 ARG B C 1
ATOM 1339 O O . ARG B 1 16 ? 10.125 1.396 -15.453 1 98.38 16 ARG B O 1
ATOM 1346 N N . SER B 1 17 ? 11.57 2.332 -13.992 1 98.25 17 SER B N 1
ATOM 1347 C CA . SER B 1 17 ? 10.586 3.352 -13.648 1 98.25 17 SER B CA 1
ATOM 1348 C C . SER B 1 17 ? 10.297 4.266 -14.836 1 98.25 17 SER B C 1
ATOM 1350 O O . SER B 1 17 ? 11.195 4.602 -15.602 1 98.25 17 SER B O 1
ATOM 1352 N N . ARG B 1 18 ? 9.086 4.703 -15.008 1 97.69 18 ARG B N 1
ATOM 1353 C CA . ARG B 1 18 ? 8.648 5.551 -16.109 1 97.69 18 ARG B CA 1
ATOM 1354 C C . ARG B 1 18 ? 8.375 6.977 -15.625 1 97.69 18 ARG B C 1
ATOM 1356 O O . ARG B 1 18 ? 8.156 7.203 -14.438 1 97.69 18 ARG B O 1
ATOM 1363 N N . TYR B 1 19 ? 8.258 7.895 -16.516 1 97 19 TYR B N 1
ATOM 1364 C CA . TYR B 1 19 ? 8.148 9.312 -16.219 1 97 19 TYR B CA 1
ATOM 1365 C C . TYR B 1 19 ? 6.891 9.594 -15.398 1 97 19 TYR B C 1
ATOM 1367 O O . TYR B 1 19 ? 6.957 10.258 -14.352 1 97 19 TYR B O 1
ATOM 1375 N N . GLY B 1 20 ? 5.719 9.086 -15.766 1 96.5 20 GLY B N 1
ATOM 1376 C CA . GLY B 1 20 ? 4.441 9.352 -15.125 1 96.5 20 GLY B CA 1
ATOM 1377 C C . GLY B 1 20 ? 4.293 8.664 -13.781 1 96.5 20 GLY B C 1
ATOM 1378 O O . GLY B 1 20 ? 3.281 8.828 -13.102 1 96.5 20 GLY B O 1
ATOM 1379 N N . GLU B 1 21 ? 5.316 7.918 -13.352 1 97.81 21 GLU B N 1
ATOM 1380 C CA . GLU B 1 21 ? 5.262 7.16 -12.109 1 97.81 21 GLU B CA 1
ATOM 1381 C C . GLU B 1 21 ? 6.031 7.867 -11 1 97.81 21 GLU B C 1
ATOM 1383 O O . GLU B 1 21 ? 6.129 7.355 -9.883 1 97.81 21 GLU B O 1
ATOM 1388 N N . THR B 1 22 ? 6.637 9.07 -11.305 1 97.06 22 THR B N 1
ATOM 1389 C CA . THR B 1 22 ? 7.395 9.844 -10.336 1 97.06 22 THR B CA 1
ATOM 1390 C C . THR B 1 22 ? 6.566 11.016 -9.812 1 97.06 22 THR B C 1
ATOM 1392 O O . THR B 1 22 ? 5.543 11.367 -10.398 1 97.06 22 THR B O 1
ATOM 1395 N N . ASP B 1 23 ? 6.973 11.477 -8.625 1 94.12 23 ASP B N 1
ATOM 1396 C CA . ASP B 1 23 ? 6.23 12.57 -8 1 94.12 23 ASP B CA 1
ATOM 1397 C C . ASP B 1 23 ? 7.031 13.875 -8.047 1 94.12 23 ASP B C 1
ATOM 1399 O O . ASP B 1 23 ? 8.055 13.953 -8.734 1 94.12 23 ASP B O 1
ATOM 1403 N N . LYS B 1 24 ? 6.504 14.922 -7.41 1 87.38 24 LYS B N 1
ATOM 1404 C CA . LYS B 1 24 ? 7.062 16.266 -7.453 1 87.38 24 LYS B CA 1
ATOM 1405 C C . LYS B 1 24 ? 8.523 16.281 -6.996 1 87.38 24 LYS B C 1
ATOM 1407 O O . LYS B 1 24 ? 9.312 17.109 -7.434 1 87.38 24 LYS B O 1
ATOM 1412 N N . MET B 1 25 ? 8.883 15.258 -6.211 1 86.69 25 MET B N 1
ATOM 1413 C CA . MET B 1 25 ? 10.242 15.211 -5.68 1 86.69 25 MET B CA 1
ATOM 1414 C C . MET B 1 25 ? 11.18 14.5 -6.648 1 86.69 25 MET B C 1
ATOM 1416 O O . MET B 1 25 ? 12.391 14.445 -6.422 1 86.69 25 MET B O 1
ATOM 1420 N N . GLY B 1 26 ? 10.578 13.875 -7.695 1 91.12 26 GLY B N 1
ATOM 1421 C CA . GLY B 1 26 ? 11.375 13.172 -8.688 1 91.12 26 GLY B CA 1
ATOM 1422 C C . GLY B 1 26 ? 11.594 11.711 -8.352 1 91.12 26 GLY B C 1
ATOM 1423 O O . GLY B 1 26 ? 12.391 11.031 -9 1 91.12 26 GLY B O 1
ATOM 1424 N N . TYR B 1 27 ? 10.945 11.242 -7.32 1 95.31 27 TYR B N 1
ATOM 1425 C CA . TYR B 1 27 ? 11.016 9.844 -6.922 1 95.31 27 TYR B CA 1
ATOM 1426 C C . TYR B 1 27 ? 9.82 9.062 -7.457 1 95.31 27 TYR B C 1
ATOM 1428 O O . TYR B 1 27 ? 8.773 9.641 -7.738 1 95.31 27 TYR B O 1
ATOM 1436 N N . VAL B 1 28 ? 10.062 7.805 -7.652 1 98.44 28 VAL B N 1
ATOM 1437 C CA . VAL B 1 28 ? 8.883 6.969 -7.852 1 98.44 28 VAL B CA 1
ATOM 1438 C C . VAL B 1 28 ? 7.887 7.195 -6.711 1 98.44 28 VAL B C 1
ATOM 1440 O O . VAL B 1 28 ? 8.258 7.125 -5.539 1 98.44 28 VAL B O 1
ATOM 1443 N N . TYR B 1 29 ? 6.672 7.461 -7.078 1 98.44 29 TYR B N 1
ATOM 1444 C CA . TYR B 1 29 ? 5.594 7.648 -6.117 1 98.44 29 TYR B CA 1
ATOM 1445 C C . TYR B 1 29 ? 5.41 6.406 -5.25 1 98.44 29 TYR B C 1
ATOM 1447 O O . TYR B 1 29 ? 5.438 5.281 -5.75 1 98.44 29 TYR B O 1
ATOM 1455 N N . TYR B 1 30 ? 5.207 6.637 -3.887 1 98.44 30 TYR B N 1
ATOM 1456 C CA . TYR B 1 30 ? 5.223 5.52 -2.945 1 98.44 30 TYR B CA 1
ATOM 1457 C C . TYR B 1 30 ? 4.098 4.535 -3.25 1 98.44 30 TYR B C 1
ATOM 1459 O O . TYR B 1 30 ? 4.23 3.338 -2.994 1 98.44 30 TYR B O 1
ATOM 1467 N N . GLY B 1 31 ? 3.014 4.969 -3.82 1 98.12 31 GLY B N 1
ATOM 1468 C CA . GLY B 1 31 ? 1.885 4.102 -4.121 1 98.12 31 GLY B CA 1
ATOM 1469 C C . GLY B 1 31 ? 2.129 3.201 -5.316 1 98.12 31 GLY B C 1
ATOM 1470 O O . GLY B 1 31 ? 1.411 2.219 -5.516 1 98.12 31 GLY B O 1
ATOM 1471 N N . ARG B 1 32 ? 3.098 3.498 -6.121 1 98.62 32 ARG B N 1
ATOM 1472 C CA . ARG B 1 32 ? 3.346 2.787 -7.371 1 98.62 32 ARG B CA 1
ATOM 1473 C C . ARG B 1 32 ? 3.924 1.4 -7.105 1 98.62 32 ARG B C 1
ATOM 1475 O O . ARG B 1 32 ? 3.721 0.476 -7.898 1 98.62 32 ARG B O 1
ATOM 1482 N N . TYR B 1 33 ? 4.527 1.251 -5.965 1 98.88 33 TYR B N 1
ATOM 1483 C CA . TYR B 1 33 ? 5.262 0.019 -5.703 1 98.88 33 TYR B CA 1
ATOM 1484 C C . TYR B 1 33 ? 4.316 -1.168 -5.586 1 98.88 33 TYR B C 1
ATOM 1486 O O . TYR B 1 33 ? 4.676 -2.295 -5.934 1 98.88 33 TYR B O 1
ATOM 1494 N N . LEU B 1 34 ? 3.09 -0.917 -5.172 1 98.81 34 LEU B N 1
ATOM 1495 C CA . LEU B 1 34 ? 2.129 -2.012 -5.117 1 98.81 34 LEU B CA 1
ATOM 1496 C C . LEU B 1 34 ? 1.823 -2.539 -6.516 1 98.81 34 LEU B C 1
ATOM 1498 O O . LEU B 1 34 ? 1.605 -3.74 -6.695 1 98.81 34 LEU B O 1
ATOM 1502 N N . GLU B 1 35 ? 1.819 -1.69 -7.484 1 98.44 35 GLU B N 1
ATOM 1503 C CA . GLU B 1 35 ? 1.658 -2.119 -8.867 1 98.44 35 GLU B CA 1
ATOM 1504 C C . GLU B 1 35 ? 2.881 -2.896 -9.352 1 98.44 35 GLU B C 1
ATOM 1506 O O . GLU B 1 35 ? 2.748 -3.893 -10.062 1 98.44 35 GLU B O 1
ATOM 1511 N N . TYR B 1 36 ? 4.062 -2.408 -8.992 1 98.88 36 TYR B N 1
ATOM 1512 C CA . TYR B 1 36 ? 5.289 -3.117 -9.336 1 98.88 36 TYR B CA 1
ATOM 1513 C C . TYR B 1 36 ? 5.289 -4.523 -8.75 1 98.88 36 TYR B C 1
ATOM 1515 O O . TYR B 1 36 ? 5.684 -5.484 -9.422 1 98.88 36 TYR B O 1
ATOM 1523 N N . PHE B 1 37 ? 4.844 -4.602 -7.48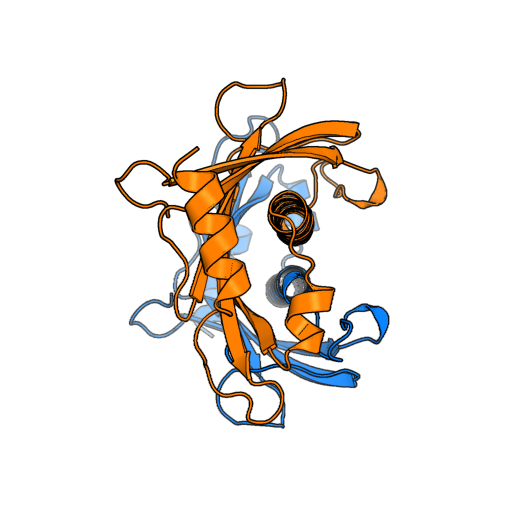4 1 98.88 37 PHE B N 1
ATOM 1524 C CA . PHE B 1 37 ? 4.785 -5.898 -6.82 1 98.88 37 PHE B CA 1
ATOM 1525 C C . PHE B 1 37 ? 3.814 -6.832 -7.535 1 98.88 37 PHE B C 1
ATOM 1527 O O . PHE B 1 37 ? 4.113 -8.008 -7.734 1 98.88 37 PHE B O 1
ATOM 1534 N N . GLU B 1 38 ? 2.711 -6.316 -7.93 1 98.19 38 GLU B N 1
ATOM 1535 C CA . GLU B 1 38 ? 1.737 -7.121 -8.656 1 98.19 38 GLU B CA 1
ATOM 1536 C C . GLU B 1 38 ? 2.312 -7.621 -9.977 1 98.19 38 GLU B C 1
ATOM 1538 O O . GLU B 1 38 ? 2.191 -8.805 -10.312 1 98.19 38 GLU B O 1
ATOM 1543 N N . GLU B 1 39 ? 2.896 -6.707 -10.734 1 97.81 39 GLU B N 1
ATOM 1544 C CA . GLU B 1 39 ? 3.51 -7.098 -12 1 97.81 39 GLU B CA 1
ATOM 1545 C C . GLU B 1 39 ? 4.562 -8.18 -11.789 1 97.81 39 GLU B C 1
ATOM 1547 O O . GLU B 1 39 ? 4.578 -9.188 -12.5 1 97.81 39 GLU B O 1
ATOM 1552 N N . SER B 1 40 ? 5.402 -7.992 -10.797 1 98.62 40 SER B N 1
ATOM 1553 C CA . SER B 1 40 ? 6.477 -8.938 -10.516 1 98.62 40 SER B CA 1
ATOM 1554 C C . SER B 1 40 ? 5.922 -10.289 -10.07 1 98.62 40 SER B C 1
ATOM 1556 O O . SER B 1 40 ? 6.414 -11.336 -10.492 1 98.62 40 SER B O 1
ATOM 1558 N N . ARG B 1 41 ? 4.945 -10.289 -9.227 1 97.62 41 ARG B N 1
ATOM 1559 C CA . ARG B 1 41 ? 4.289 -11.508 -8.773 1 97.62 41 ARG B CA 1
ATOM 1560 C C . ARG B 1 41 ? 3.666 -12.258 -9.945 1 97.62 41 ARG B C 1
ATOM 1562 O O . ARG B 1 41 ? 3.77 -13.484 -10.031 1 97.62 41 ARG B O 1
ATOM 1569 N N . THR B 1 42 ? 3 -11.5 -10.828 1 95.56 42 THR B N 1
ATOM 1570 C CA . THR B 1 42 ? 2.365 -12.094 -12 1 95.56 42 THR B CA 1
ATOM 1571 C C . THR B 1 42 ? 3.4 -12.789 -12.883 1 95.56 42 THR B C 1
ATOM 1573 O O . THR B 1 42 ? 3.184 -13.914 -13.336 1 95.56 42 THR B O 1
ATOM 1576 N N . GLU B 1 43 ? 4.539 -12.141 -13.062 1 96.69 43 GLU B N 1
ATOM 1577 C CA . GLU B 1 43 ? 5.605 -12.727 -13.867 1 96.69 43 GLU B CA 1
ATOM 1578 C C . GLU B 1 43 ? 6.219 -13.938 -13.172 1 96.69 43 GLU B C 1
ATOM 1580 O O . GLU B 1 43 ? 6.598 -14.914 -13.828 1 96.69 43 GLU B O 1
ATOM 1585 N N . MET B 1 44 ? 6.328 -13.906 -11.891 1 95.56 44 MET B N 1
ATOM 1586 C CA . MET B 1 44 ? 6.777 -15.078 -11.141 1 95.56 44 MET B CA 1
ATOM 1587 C C . MET B 1 44 ? 5.848 -16.266 -11.383 1 95.56 44 MET B C 1
ATOM 1589 O O . MET B 1 44 ? 6.309 -17.359 -11.711 1 95.56 44 MET B O 1
ATOM 1593 N N . ILE B 1 45 ? 4.559 -16.031 -11.258 1 92.75 45 ILE B N 1
ATOM 1594 C CA . ILE B 1 45 ? 3.562 -17.078 -11.438 1 92.75 45 ILE B CA 1
ATOM 1595 C C . ILE B 1 45 ? 3.639 -17.625 -12.867 1 92.75 45 ILE B C 1
ATOM 1597 O O . ILE B 1 45 ? 3.609 -18.844 -13.07 1 92.75 45 ILE B O 1
ATOM 1601 N N . ARG B 1 46 ? 3.777 -16.719 -13.828 1 92.19 46 ARG B N 1
ATOM 1602 C CA . ARG B 1 46 ? 3.914 -17.125 -15.219 1 92.19 46 ARG B CA 1
ATOM 1603 C C . ARG B 1 46 ? 5.137 -18 -15.422 1 92.19 46 ARG B C 1
ATOM 1605 O O . ARG B 1 46 ? 5.082 -19 -16.156 1 92.19 46 ARG B O 1
ATOM 1612 N N . SER B 1 47 ? 6.199 -17.656 -14.797 1 91 47 SER B N 1
ATOM 1613 C CA . SER B 1 47 ? 7.449 -18.391 -14.93 1 91 47 SER B CA 1
ATOM 1614 C C . SER B 1 47 ? 7.316 -19.812 -14.383 1 91 47 SER B C 1
ATOM 1616 O O . SER B 1 47 ? 8.094 -20.703 -14.742 1 91 47 SER B O 1
ATOM 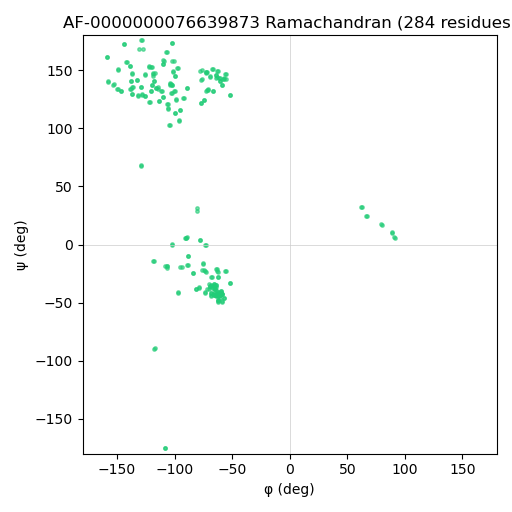1618 N N . LEU B 1 48 ? 6.355 -20.047 -13.539 1 87.06 48 LEU B N 1
ATOM 1619 C CA . LEU B 1 48 ? 6.105 -21.344 -12.938 1 87.06 48 LEU B CA 1
ATOM 1620 C C . LEU B 1 48 ? 5.133 -22.156 -13.789 1 87.06 48 LEU B C 1
ATOM 1622 O O . LEU B 1 48 ? 4.707 -23.234 -13.383 1 87.06 48 LEU B O 1
ATOM 1626 N N . GLY B 1 49 ? 4.801 -21.641 -14.883 1 84.19 49 GLY B N 1
ATOM 1627 C CA . GLY B 1 49 ? 3.949 -22.375 -15.812 1 84.19 49 GLY B CA 1
ATOM 1628 C C . GLY B 1 49 ? 2.471 -22.141 -15.57 1 84.19 49 GLY B C 1
ATOM 1629 O O . GLY B 1 49 ? 1.631 -22.891 -16.062 1 84.19 49 GLY B O 1
ATOM 1630 N N . PHE B 1 50 ? 2.23 -21.156 -14.703 1 83.19 50 PHE B N 1
ATOM 1631 C CA . PHE B 1 50 ? 0.848 -20.812 -14.391 1 83.19 50 PHE B CA 1
ATOM 1632 C C . PHE B 1 50 ? 0.542 -19.375 -14.789 1 83.19 50 PHE B C 1
ATOM 1634 O O . PHE B 1 50 ? 1.45 -18.547 -14.883 1 83.19 50 PHE B O 1
ATOM 1641 N N . SER B 1 51 ? -0.787 -19.219 -15.25 1 79.31 51 SER B N 1
ATOM 1642 C CA . SER B 1 51 ? -1.215 -17.844 -15.453 1 79.31 51 SER B CA 1
ATOM 1643 C C . SER B 1 51 ? -2.373 -17.469 -14.531 1 79.31 51 SER B C 1
ATOM 1645 O O . SER B 1 51 ? -3.137 -18.344 -14.109 1 79.31 51 SER B O 1
ATOM 1647 N N . TYR B 1 52 ? -2.393 -16.188 -14.133 1 76.88 52 TYR B N 1
ATOM 1648 C CA . TYR B 1 52 ? -3.541 -15.703 -13.375 1 76.88 52 TYR B CA 1
ATOM 1649 C C . TYR B 1 52 ? -4.844 -16.031 -14.086 1 76.88 52 TYR B C 1
ATOM 1651 O O . TYR B 1 52 ? -5.848 -16.359 -13.438 1 76.88 52 TYR B O 1
ATOM 1659 N N . ALA B 1 53 ? -4.781 -16.031 -15.359 1 76.5 53 ALA B N 1
ATOM 1660 C CA . ALA B 1 53 ? -5.949 -16.359 -16.172 1 76.5 53 ALA B CA 1
ATOM 1661 C C . ALA B 1 53 ? -6.398 -17.797 -15.922 1 76.5 53 ALA B C 1
ATOM 1663 O O . ALA B 1 53 ? -7.598 -18.062 -15.828 1 76.5 53 ALA B O 1
ATOM 1664 N N . ARG B 1 54 ? -5.457 -18.656 -15.789 1 78.81 54 ARG B N 1
ATOM 1665 C CA . ARG B 1 54 ? -5.773 -20.047 -15.539 1 78.81 54 ARG B CA 1
ATOM 1666 C C . ARG B 1 54 ? -6.391 -20.234 -14.148 1 78.81 54 ARG B C 1
ATOM 1668 O O . ARG B 1 54 ? -7.281 -21.062 -13.961 1 78.81 54 ARG B O 1
ATOM 1675 N N . LEU B 1 55 ? -5.867 -19.391 -13.234 1 78.25 55 LEU B N 1
ATOM 1676 C CA . LEU B 1 55 ? -6.445 -19.438 -11.898 1 78.25 55 LEU B CA 1
ATOM 1677 C C . LEU B 1 55 ? -7.91 -19.016 -11.922 1 78.25 55 LEU B C 1
ATOM 1679 O O . LEU B 1 55 ? -8.766 -19.688 -11.336 1 78.25 55 LEU B O 1
ATOM 1683 N N . GLU B 1 56 ? -8.188 -18.047 -12.602 1 76.94 56 GLU B N 1
ATOM 1684 C CA . GLU B 1 56 ? -9.555 -17.531 -12.727 1 76.94 56 GLU B CA 1
ATOM 1685 C C . GLU B 1 56 ? -10.461 -18.531 -13.438 1 76.94 56 GLU B C 1
ATOM 1687 O O . GLU B 1 56 ? -11.625 -18.688 -13.07 1 76.94 56 GLU B O 1
ATOM 1692 N N . ASP B 1 57 ? -9.969 -19.219 -14.43 1 81.81 57 ASP B N 1
ATOM 1693 C CA . ASP B 1 57 ? -10.711 -20.234 -15.188 1 81.81 57 ASP B CA 1
ATOM 1694 C C . ASP B 1 57 ? -11.125 -21.391 -14.289 1 81.81 57 ASP B C 1
ATOM 1696 O O . ASP B 1 57 ? -12.109 -22.078 -14.578 1 81.81 57 ASP B O 1
ATOM 1700 N N . ASN B 1 58 ? -10.445 -21.562 -13.25 1 82.62 58 ASN B N 1
ATOM 1701 C CA . ASN B 1 58 ? -10.758 -22.625 -12.297 1 82.62 58 ASN B CA 1
ATOM 1702 C C . ASN B 1 58 ? -11.75 -22.156 -11.242 1 82.62 58 ASN B C 1
ATOM 1704 O O . ASN B 1 58 ? -11.992 -22.859 -10.25 1 82.62 58 ASN B O 1
ATOM 1708 N N . GLY B 1 59 ? -12.266 -20.984 -11.398 1 87.5 59 GLY B N 1
ATOM 1709 C CA . GLY B 1 59 ? -13.25 -20.453 -10.461 1 87.5 59 GLY B CA 1
ATOM 1710 C C . GLY B 1 59 ? -12.633 -19.922 -9.188 1 87.5 59 GLY B C 1
ATOM 1711 O O . GLY B 1 59 ? -13.289 -19.891 -8.141 1 87.5 59 GLY B O 1
ATOM 1712 N N . VAL B 1 60 ? -11.383 -19.688 -9.242 1 90.44 60 VAL B N 1
ATOM 1713 C CA . VAL B 1 60 ? -10.672 -19.203 -8.062 1 90.44 60 VAL B CA 1
ATOM 1714 C C . VAL B 1 60 ? -10.219 -17.766 -8.281 1 90.44 60 VAL B C 1
ATOM 1716 O O . VAL B 1 60 ? -9.75 -17.422 -9.359 1 90.44 60 VAL B O 1
ATOM 1719 N N . MET B 1 61 ? -10.477 -16.891 -7.285 1 90.62 61 MET B N 1
ATOM 1720 C CA . MET B 1 61 ? -9.961 -15.531 -7.293 1 90.62 61 MET B CA 1
ATOM 1721 C C . MET B 1 61 ? -8.891 -15.344 -6.23 1 90.62 61 MET B C 1
ATOM 1723 O O . MET B 1 61 ? -8.812 -16.109 -5.273 1 90.62 61 MET B O 1
ATOM 1727 N N . LEU B 1 62 ? -8.078 -14.344 -6.43 1 92.69 62 LEU B N 1
ATOM 1728 C CA . LEU B 1 62 ? -6.957 -14.07 -5.535 1 92.69 62 LEU B CA 1
ATOM 1729 C C . LEU B 1 62 ? -6.953 -12.617 -5.09 1 92.69 62 LEU B C 1
ATOM 1731 O O . LEU B 1 62 ? -6.059 -11.852 -5.465 1 92.69 62 LEU B O 1
ATOM 1735 N N . PRO B 1 63 ? -7.898 -12.234 -4.324 1 95.19 63 PRO B N 1
ATOM 1736 C CA . PRO B 1 63 ? -7.91 -10.852 -3.846 1 95.19 63 PRO B CA 1
ATOM 1737 C C . PRO B 1 63 ? -6.785 -10.555 -2.857 1 95.19 63 PRO B C 1
ATOM 1739 O O . PRO B 1 63 ? -6.398 -11.438 -2.078 1 95.19 63 PRO B O 1
ATOM 1742 N N . VAL B 1 64 ? -6.234 -9.375 -2.902 1 98.06 64 VAL B N 1
ATOM 1743 C CA . VAL B 1 64 ? -5.285 -8.898 -1.898 1 98.06 64 VAL B CA 1
ATOM 1744 C C . VAL B 1 64 ? -6.02 -8.602 -0.594 1 98.06 64 VAL B C 1
ATOM 1746 O O . VAL B 1 64 ? -7.035 -7.898 -0.595 1 98.06 64 VAL B O 1
ATOM 1749 N N . VAL B 1 65 ? -5.445 -9.109 0.536 1 98.44 65 VAL B N 1
ATOM 1750 C CA . VAL B 1 65 ? -6.148 -8.914 1.801 1 98.44 65 VAL B CA 1
ATOM 1751 C C . VAL B 1 65 ? -5.273 -8.102 2.754 1 98.44 65 VAL B C 1
ATOM 1753 O O . VAL B 1 65 ? -5.758 -7.586 3.766 1 98.44 65 VAL B O 1
ATOM 1756 N N . HIS B 1 66 ? -3.986 -7.992 2.396 1 98.88 66 HIS B N 1
ATOM 1757 C CA . HIS B 1 66 ? -3.068 -7.238 3.242 1 98.88 66 HIS B CA 1
ATOM 1758 C C . HIS B 1 66 ? -1.853 -6.766 2.451 1 98.88 66 HIS B C 1
ATOM 1760 O O . HIS B 1 66 ? -1.322 -7.504 1.619 1 98.88 66 HIS B O 1
ATOM 1766 N N . THR B 1 67 ? -1.407 -5.566 2.709 1 98.88 67 THR B N 1
ATOM 1767 C CA . THR B 1 67 ? -0.146 -5.07 2.17 1 98.88 67 THR B CA 1
ATOM 1768 C C . THR B 1 67 ? 0.636 -4.309 3.236 1 98.88 67 THR B C 1
ATOM 1770 O O . THR B 1 67 ? 0.045 -3.65 4.098 1 98.88 67 THR B O 1
ATOM 1773 N N . GLU B 1 68 ? 1.916 -4.387 3.146 1 98.94 68 GLU B N 1
ATOM 1774 C CA . GLU B 1 68 ? 2.842 -3.66 4.008 1 98.94 68 GLU B CA 1
ATOM 1775 C C . GLU B 1 68 ? 4.113 -3.281 3.254 1 98.94 68 GLU B C 1
ATOM 1777 O O . GLU B 1 68 ? 4.691 -4.105 2.545 1 98.94 68 GLU B O 1
ATOM 1782 N N . VAL B 1 69 ? 4.516 -2.029 3.381 1 98.94 69 VAL B N 1
ATOM 1783 C CA . VAL B 1 69 ? 5.684 -1.574 2.635 1 98.94 69 VAL B CA 1
ATOM 1784 C C . VAL B 1 69 ? 6.547 -0.681 3.523 1 98.94 69 VAL B C 1
ATOM 1786 O O . VAL B 1 69 ? 6.031 0.201 4.215 1 98.94 69 VAL B O 1
ATOM 1789 N N . ASP B 1 70 ? 7.863 -0.905 3.533 1 98.94 70 ASP B N 1
ATOM 1790 C CA . ASP B 1 70 ? 8.875 -0.014 4.094 1 98.94 70 ASP B CA 1
ATOM 1791 C C . ASP B 1 70 ? 9.656 0.692 2.992 1 98.94 70 ASP B C 1
ATOM 1793 O O . ASP B 1 70 ? 10.273 0.041 2.145 1 98.94 70 ASP B O 1
ATOM 1797 N N . TYR B 1 71 ? 9.57 1.962 3.047 1 98.75 71 TYR B N 1
ATOM 1798 C CA . TYR B 1 71 ? 10.305 2.785 2.088 1 98.75 71 TYR B CA 1
ATOM 1799 C C . TYR B 1 71 ? 11.625 3.256 2.672 1 98.75 71 TYR B C 1
ATOM 1801 O O . TYR B 1 71 ? 11.664 4.203 3.459 1 98.75 71 TYR B O 1
ATOM 1809 N N . LYS B 1 72 ? 12.719 2.666 2.184 1 98.25 72 LYS B N 1
ATOM 1810 C CA . LYS B 1 72 ? 14.016 2.867 2.818 1 98.25 72 LYS B CA 1
ATOM 1811 C C . LYS B 1 72 ? 14.82 3.951 2.104 1 98.25 72 LYS B C 1
ATOM 1813 O O . LYS B 1 72 ? 15.523 4.734 2.742 1 98.25 72 LYS B O 1
ATOM 1818 N N . ALA B 1 73 ? 14.781 3.951 0.826 1 97.62 73 ALA B N 1
ATOM 1819 C CA . ALA B 1 73 ? 15.477 4.918 -0.017 1 97.62 73 ALA B CA 1
ATOM 1820 C C . ALA B 1 73 ? 14.711 5.168 -1.314 1 97.62 73 ALA B C 1
ATOM 1822 O O . ALA B 1 73 ? 14.016 4.277 -1.812 1 97.62 73 ALA B O 1
ATOM 1823 N N . PRO B 1 74 ? 14.844 6.34 -1.864 1 97.19 74 PRO B N 1
ATOM 1824 C CA . PRO B 1 74 ? 14.07 6.648 -3.068 1 97.19 74 PRO B CA 1
ATOM 1825 C C . PRO B 1 74 ? 14.594 5.926 -4.309 1 97.19 74 PRO B C 1
ATOM 1827 O O . PRO B 1 74 ? 15.758 5.539 -4.355 1 97.19 74 PRO B O 1
ATOM 1830 N N . VAL B 1 75 ? 13.719 5.602 -5.215 1 98.44 75 VAL B N 1
ATOM 1831 C CA . VAL B 1 75 ? 14.039 5.23 -6.59 1 98.44 75 VAL B CA 1
ATOM 1832 C C . VAL B 1 75 ? 13.711 6.391 -7.527 1 98.44 75 VAL B C 1
ATOM 1834 O O . VAL B 1 75 ? 12.664 7.023 -7.398 1 98.44 75 VAL B O 1
ATOM 1837 N N . PHE B 1 76 ? 14.562 6.707 -8.508 1 97.5 76 PHE B N 1
ATOM 1838 C CA . PHE B 1 76 ? 14.406 7.887 -9.352 1 97.5 76 PHE B CA 1
ATOM 1839 C C . PHE B 1 76 ? 13.836 7.508 -10.711 1 97.5 76 PHE B C 1
ATOM 1841 O O . PHE B 1 76 ? 13.617 6.328 -10.992 1 97.5 76 PHE B O 1
ATOM 1848 N N . TYR B 1 77 ? 13.547 8.516 -11.469 1 97.38 77 TYR B N 1
ATOM 1849 C CA . TYR B 1 77 ? 13.102 8.328 -12.844 1 97.38 77 TYR B CA 1
ATOM 1850 C C . TYR B 1 77 ? 14.156 7.609 -13.672 1 97.38 77 TYR B C 1
ATOM 1852 O O . TYR B 1 77 ? 15.352 7.867 -13.516 1 97.38 77 TYR B O 1
ATOM 1860 N N . ASP B 1 78 ? 13.656 6.711 -14.523 1 97.19 78 ASP B N 1
ATOM 1861 C CA . ASP B 1 78 ? 14.469 6 -15.516 1 97.19 78 ASP B CA 1
ATOM 1862 C C . ASP B 1 78 ? 15.531 5.137 -14.836 1 97.19 78 ASP B C 1
ATOM 1864 O O . ASP B 1 78 ? 16.641 4.996 -15.352 1 97.19 78 ASP B O 1
ATOM 1868 N N . GLU B 1 79 ? 15.242 4.641 -13.734 1 97.56 79 GLU B N 1
ATOM 1869 C CA . GLU B 1 79 ? 16.125 3.711 -13.039 1 97.56 79 GLU B CA 1
ATOM 1870 C C . GLU B 1 79 ? 15.664 2.268 -13.227 1 97.56 79 GLU B C 1
ATOM 1872 O O . GLU B 1 79 ? 14.469 1.979 -13.148 1 97.56 79 GLU B O 1
ATOM 1877 N N . LEU B 1 80 ? 16.609 1.44 -13.57 1 98.56 80 LEU B N 1
ATOM 1878 C CA . LEU B 1 80 ? 16.328 0.011 -13.648 1 98.56 80 LEU B CA 1
ATOM 1879 C C . LEU B 1 80 ? 16.281 -0.615 -12.258 1 98.56 80 LEU B C 1
ATOM 1881 O O . LEU B 1 80 ? 17.25 -0.524 -11.508 1 98.56 80 LEU B O 1
ATOM 1885 N N . MET B 1 81 ? 15.156 -1.211 -11.953 1 98.81 81 MET B N 1
ATOM 1886 C CA . MET B 1 81 ? 14.969 -1.883 -10.672 1 98.81 81 MET B CA 1
ATOM 1887 C C . MET B 1 81 ? 15.078 -3.395 -10.828 1 98.81 81 MET B C 1
ATOM 1889 O O . MET B 1 81 ? 14.617 -3.957 -11.82 1 98.81 81 MET B O 1
ATOM 1893 N N . LYS B 1 82 ? 15.75 -3.961 -9.891 1 98.81 82 LYS B N 1
ATOM 1894 C CA . LYS B 1 82 ? 15.648 -5.402 -9.672 1 98.81 82 LYS B CA 1
ATOM 1895 C C . LYS B 1 82 ? 14.703 -5.715 -8.516 1 98.81 82 LYS B C 1
ATOM 1897 O O . LYS B 1 82 ? 15.008 -5.395 -7.359 1 98.81 82 LYS B O 1
ATOM 1902 N N . ILE B 1 83 ? 13.617 -6.324 -8.82 1 98.88 83 ILE B N 1
ATOM 1903 C CA . ILE B 1 83 ? 12.625 -6.688 -7.809 1 98.88 83 ILE B CA 1
ATOM 1904 C C . ILE B 1 83 ? 12.68 -8.195 -7.555 1 98.88 83 ILE B C 1
ATOM 1906 O O . ILE B 1 83 ? 12.422 -8.992 -8.461 1 98.88 83 ILE B O 1
ATOM 1910 N N . GLU B 1 84 ? 13.023 -8.523 -6.34 1 98.88 84 GLU B N 1
ATOM 1911 C CA . GLU B 1 84 ? 12.969 -9.922 -5.93 1 98.88 84 GLU B CA 1
ATOM 1912 C C . GLU B 1 84 ? 11.617 -10.258 -5.301 1 98.88 84 GLU B C 1
ATOM 1914 O O . GLU B 1 84 ? 11.18 -9.586 -4.367 1 98.88 84 GLU B O 1
ATOM 1919 N N . VAL B 1 85 ? 11.016 -11.258 -5.836 1 98.75 85 VAL B N 1
ATOM 1920 C CA . VAL B 1 85 ? 9.82 -11.82 -5.227 1 98.75 85 VAL B CA 1
ATOM 1921 C C . VAL B 1 85 ? 10.18 -13.062 -4.418 1 98.75 85 VAL B C 1
ATOM 1923 O O . VAL B 1 85 ? 10.781 -14.008 -4.949 1 98.75 85 VAL B O 1
ATOM 1926 N N . LEU B 1 86 ? 9.82 -13.062 -3.154 1 98.5 86 LEU B N 1
ATOM 1927 C CA . LEU B 1 86 ? 10.234 -14.148 -2.268 1 98.5 86 LEU B CA 1
ATOM 1928 C C . LEU B 1 86 ? 9.016 -14.875 -1.7 1 98.5 86 LEU B C 1
ATOM 1930 O O . LEU B 1 86 ? 8.023 -14.242 -1.337 1 98.5 86 LEU B O 1
ATOM 1934 N N . LEU B 1 87 ? 9.109 -16.188 -1.675 1 97.56 87 LEU B N 1
ATOM 1935 C CA . LEU B 1 87 ? 8.188 -17.062 -0.943 1 97.56 87 LEU B CA 1
ATOM 1936 C C . LEU B 1 87 ? 8.898 -17.781 0.193 1 97.56 87 LEU B C 1
ATOM 1938 O O . LEU B 1 87 ? 10 -18.297 0.006 1 97.56 87 LEU B O 1
ATOM 1942 N N . TYR B 1 88 ? 8.25 -17.781 1.363 1 97.38 88 TYR B N 1
ATOM 1943 C CA . TYR B 1 88 ? 8.867 -18.453 2.496 1 97.38 88 TYR B CA 1
ATOM 1944 C C . TYR B 1 88 ? 8.148 -19.766 2.812 1 97.38 88 TYR B C 1
ATOM 1946 O O . TYR B 1 88 ? 8.68 -20.609 3.535 1 97.38 88 TYR B O 1
ATOM 1954 N N . ASP B 1 89 ? 6.898 -19.859 2.289 1 95.25 89 ASP B N 1
ATOM 1955 C CA . ASP B 1 89 ? 6.086 -21.062 2.451 1 95.25 89 ASP B CA 1
ATOM 1956 C C . ASP B 1 89 ? 5.352 -21.406 1.159 1 95.25 89 ASP B C 1
ATOM 1958 O O . ASP B 1 89 ? 5.082 -20.531 0.338 1 95.25 89 ASP B O 1
ATOM 1962 N N . ILE B 1 90 ? 5.074 -22.656 1.038 1 94 90 ILE B N 1
ATOM 1963 C CA . ILE B 1 90 ? 4.145 -23.062 -0.009 1 94 90 ILE B CA 1
ATOM 1964 C C . ILE B 1 90 ? 2.73 -22.609 0.352 1 94 90 ILE B C 1
ATOM 1966 O O . ILE B 1 90 ? 2.281 -22.797 1.483 1 94 90 ILE B O 1
ATOM 1970 N N . PRO B 1 91 ? 2.096 -22.016 -0.652 1 93.81 91 PRO B N 1
ATOM 1971 C CA . PRO B 1 91 ? 0.765 -21.5 -0.337 1 93.81 91 PRO B CA 1
ATOM 1972 C C . PRO B 1 91 ? -0.229 -22.594 0.036 1 93.81 91 PRO B C 1
ATOM 1974 O O . PRO B 1 91 ? -0.147 -23.703 -0.486 1 93.81 91 PRO B O 1
ATOM 1977 N N . SER B 1 92 ? -1.113 -22.266 0.936 1 94.44 92 SER B N 1
ATOM 1978 C CA . SER B 1 92 ? -2.297 -23.062 1.241 1 94.44 92 SER B CA 1
ATOM 1979 C C . SER B 1 92 ? -3.576 -22.297 0.92 1 94.44 92 SER B C 1
ATOM 1981 O O . SER B 1 92 ? -3.988 -22.219 -0.24 1 94.44 92 SER B O 1
ATOM 1983 N N . VAL B 1 93 ? -4.023 -21.562 1.948 1 96.31 93 VAL B N 1
ATOM 1984 C CA . VAL B 1 93 ? -5.215 -20.75 1.726 1 96.31 93 VAL B CA 1
ATOM 1985 C C . VAL B 1 93 ? -4.809 -19.328 1.344 1 96.31 93 VAL B C 1
ATOM 1987 O O . VAL B 1 93 ? -5.594 -18.594 0.74 1 96.31 93 VAL B O 1
ATOM 1990 N N . LYS B 1 94 ? -3.535 -19.031 1.694 1 97.31 94 LYS B N 1
ATOM 1991 C CA . LYS B 1 94 ? -3.025 -17.688 1.393 1 97.31 94 LYS B CA 1
ATOM 1992 C C . LYS B 1 94 ? -1.733 -17.766 0.583 1 97.31 94 LYS B C 1
ATOM 1994 O O . LYS B 1 94 ? -0.947 -18.703 0.745 1 97.31 94 LYS B O 1
ATOM 1999 N N . LEU B 1 95 ? -1.613 -16.812 -0.248 1 96.44 95 LEU B N 1
ATOM 2000 C CA . LEU B 1 95 ? -0.344 -16.547 -0.918 1 96.44 95 LEU B CA 1
ATOM 2001 C C . LEU B 1 95 ? 0.35 -15.336 -0.313 1 96.44 95 LEU B C 1
ATOM 2003 O O . LEU B 1 95 ? -0.036 -14.195 -0.584 1 96.44 95 LEU B O 1
ATOM 2007 N N . GLU B 1 96 ? 1.354 -15.594 0.506 1 98.31 96 GLU B N 1
ATOM 2008 C CA . GLU B 1 96 ? 2.15 -14.531 1.106 1 98.31 96 GLU B CA 1
ATOM 2009 C C . GLU B 1 96 ? 3.42 -14.266 0.301 1 98.31 96 GLU B C 1
ATOM 2011 O O . GLU B 1 96 ? 4.312 -15.117 0.248 1 98.31 96 GLU B O 1
ATOM 2016 N N . THR B 1 97 ? 3.504 -13.109 -0.231 1 98.69 97 THR B N 1
ATOM 2017 C CA . THR B 1 97 ? 4.648 -12.75 -1.06 1 98.69 97 THR B CA 1
ATOM 2018 C C . THR B 1 97 ? 5.414 -11.578 -0.45 1 98.69 97 THR B C 1
ATOM 2020 O O . THR B 1 97 ? 4.809 -10.648 0.084 1 98.69 97 THR B O 1
ATOM 2023 N N . TYR B 1 98 ? 6.711 -11.695 -0.556 1 98.88 98 TYR B N 1
ATOM 2024 C CA . TYR B 1 98 ? 7.617 -10.672 -0.04 1 98.88 98 TYR B CA 1
ATOM 2025 C C . TYR B 1 98 ? 8.477 -10.086 -1.156 1 98.88 98 TYR B C 1
ATOM 2027 O O . TYR B 1 98 ? 8.742 -10.758 -2.156 1 98.88 98 TYR B O 1
ATOM 2035 N N . TYR B 1 99 ? 8.883 -8.859 -0.96 1 98.94 99 TYR B N 1
ATOM 2036 C CA . TYR B 1 99 ? 9.547 -8.148 -2.045 1 98.94 99 TYR B CA 1
ATOM 2037 C C . TYR B 1 99 ? 10.742 -7.359 -1.526 1 98.94 99 TYR B C 1
ATOM 2039 O O . TYR B 1 99 ? 10.68 -6.758 -0.453 1 98.94 99 TYR B O 1
ATOM 2047 N N . ARG B 1 100 ? 11.82 -7.34 -2.268 1 98.88 100 ARG B N 1
ATOM 2048 C CA . ARG B 1 100 ? 12.961 -6.438 -2.133 1 98.88 100 ARG B CA 1
ATOM 2049 C C . ARG B 1 100 ? 13.242 -5.715 -3.445 1 98.88 100 ARG B C 1
ATOM 2051 O O . ARG B 1 100 ? 13.367 -6.348 -4.496 1 98.88 100 ARG B O 1
ATOM 2058 N N . VAL B 1 101 ? 13.328 -4.461 -3.416 1 98.94 101 VAL B N 1
ATOM 2059 C CA . VAL B 1 101 ? 13.594 -3.668 -4.609 1 98.94 101 VAL B CA 1
ATOM 2060 C C . VAL B 1 101 ? 15 -3.074 -4.527 1 98.94 101 VAL B C 1
ATOM 2062 O O . VAL B 1 101 ? 15.336 -2.375 -3.568 1 98.94 101 VAL B O 1
ATOM 2065 N N . PHE B 1 102 ? 15.734 -3.312 -5.531 1 98.81 102 PHE B N 1
ATOM 2066 C CA . PHE B 1 102 ? 17.109 -2.822 -5.613 1 98.81 102 PHE B CA 1
ATOM 2067 C C . PHE B 1 102 ? 17.297 -1.956 -6.852 1 98.81 102 PHE B C 1
ATOM 2069 O O . PHE B 1 102 ? 16.578 -2.104 -7.836 1 98.81 102 PHE B O 1
ATOM 2076 N N . THR B 1 103 ? 18.203 -1.078 -6.797 1 98.31 103 THR B N 1
ATOM 2077 C CA . THR B 1 103 ? 18.812 -0.429 -7.953 1 98.31 103 THR B CA 1
ATOM 2078 C C . THR B 1 103 ? 20.328 -0.505 -7.875 1 98.31 103 THR B C 1
ATOM 2080 O O . THR B 1 103 ? 20.891 -1.028 -6.906 1 98.31 103 THR B O 1
ATOM 2083 N N . ASP B 1 104 ? 20.969 -0.002 -8.953 1 97.19 104 ASP B N 1
ATOM 2084 C CA . ASP B 1 104 ? 22.438 -0.043 -8.969 1 97.19 104 ASP B CA 1
ATOM 2085 C C . ASP B 1 104 ? 23.016 1.064 -8.094 1 97.19 104 ASP B C 1
ATOM 2087 O O . ASP B 1 104 ? 24.234 1.147 -7.926 1 97.19 104 ASP B O 1
ATOM 2091 N N . ARG B 1 105 ? 22.234 1.826 -7.414 1 96.31 105 ARG B N 1
ATOM 2092 C CA . ARG B 1 105 ? 22.703 2.984 -6.66 1 96.31 105 ARG B CA 1
ATOM 2093 C C . ARG B 1 105 ? 23.203 2.574 -5.281 1 96.31 105 ARG B C 1
ATOM 2095 O O . ARG B 1 105 ? 23.969 3.312 -4.648 1 96.31 105 ARG B O 1
ATOM 2102 N N . ARG B 1 106 ? 22.734 1.498 -4.805 1 95.88 106 ARG B N 1
ATOM 2103 C CA . ARG B 1 106 ? 23.172 1.024 -3.494 1 95.88 106 ARG B CA 1
ATOM 2104 C C . ARG B 1 106 ? 22.922 -0.475 -3.348 1 95.88 106 ARG B C 1
ATOM 2106 O O . ARG B 1 106 ? 22.109 -1.049 -4.062 1 95.88 106 ARG B O 1
ATOM 2113 N N . GLU B 1 107 ? 23.594 -1.08 -2.402 1 97.81 107 GLU B N 1
ATOM 2114 C CA . GLU B 1 107 ? 23.5 -2.523 -2.203 1 97.81 107 GLU B CA 1
ATOM 2115 C C . GLU B 1 107 ? 22.266 -2.896 -1.402 1 97.81 107 GLU B C 1
ATOM 2117 O O . GLU B 1 107 ? 21.625 -3.918 -1.671 1 97.81 107 GLU B O 1
ATOM 2122 N N . ALA B 1 108 ? 21.938 -2.09 -0.408 1 98.5 108 ALA B N 1
ATOM 2123 C CA . ALA B 1 108 ? 20.766 -2.367 0.43 1 98.5 108 ALA B CA 1
ATOM 2124 C C . ALA B 1 108 ? 19.469 -2.119 -0.334 1 98.5 108 ALA B C 1
ATOM 2126 O O . ALA B 1 108 ? 19.422 -1.281 -1.237 1 98.5 108 ALA B O 1
ATOM 2127 N N . PRO B 1 109 ? 18.422 -2.84 -0.042 1 98.81 109 PRO B N 1
ATOM 2128 C CA . PRO B 1 109 ? 17.156 -2.609 -0.742 1 98.81 109 PRO B CA 1
ATOM 2129 C C . PRO B 1 109 ? 16.609 -1.2 -0.521 1 98.81 109 PRO B C 1
ATOM 2131 O O . PRO B 1 109 ? 16.734 -0.647 0.574 1 98.81 109 PRO B O 1
ATOM 2134 N N . HIS B 1 110 ? 16 -0.649 -1.588 1 98.81 110 HIS B N 1
ATOM 2135 C CA . HIS B 1 110 ? 15.305 0.629 -1.505 1 98.81 110 HIS B CA 1
ATOM 2136 C C . HIS B 1 110 ? 13.922 0.464 -0.874 1 98.81 110 HIS B C 1
ATOM 2138 O O . HIS B 1 110 ? 13.461 1.346 -0.147 1 98.81 110 HIS B O 1
ATOM 2144 N N . ILE B 1 111 ? 13.289 -0.633 -1.184 1 98.88 111 ILE B N 1
ATOM 2145 C CA . ILE B 1 111 ? 11.922 -0.893 -0.754 1 98.88 111 ILE B CA 1
ATOM 2146 C C . ILE B 1 111 ? 11.797 -2.336 -0.271 1 98.88 111 ILE B C 1
ATOM 2148 O O . ILE B 1 111 ? 12.336 -3.254 -0.892 1 98.88 111 ILE B O 1
ATOM 2152 N N . LEU B 1 112 ? 11.133 -2.51 0.838 1 98.94 112 LEU B N 1
ATOM 2153 C CA . LEU B 1 112 ? 10.711 -3.814 1.337 1 98.94 112 LEU B CA 1
ATOM 2154 C C . LEU B 1 112 ? 9.188 -3.916 1.372 1 98.94 112 LEU B C 1
ATOM 2156 O O . LEU B 1 112 ? 8.508 -2.967 1.768 1 98.94 112 LEU B O 1
ATOM 2160 N N . GLY B 1 113 ? 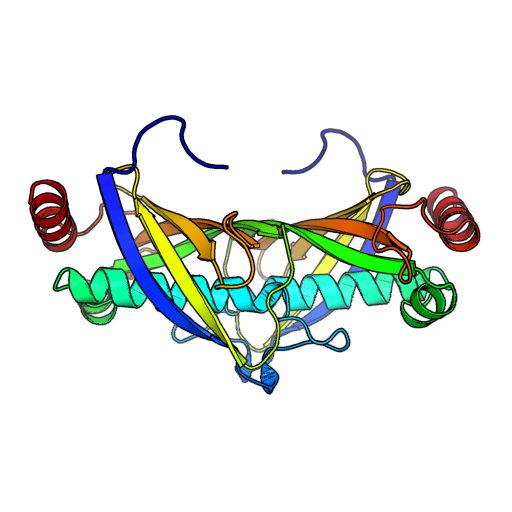8.688 -5.023 0.891 1 98.88 113 GLY B N 1
ATOM 2161 C CA . GLY B 1 113 ? 7.238 -5.133 0.822 1 98.88 113 GLY B CA 1
ATOM 2162 C C . GLY B 1 113 ? 6.727 -6.523 1.159 1 98.88 113 GLY B C 1
ATOM 2163 O O . GLY B 1 113 ? 7.473 -7.5 1.073 1 98.88 113 GLY B O 1
ATOM 2164 N N . LYS B 1 114 ? 5.48 -6.566 1.565 1 98.94 114 LYS B N 1
ATOM 2165 C CA . LYS B 1 114 ? 4.699 -7.777 1.775 1 98.94 114 LYS B CA 1
ATOM 2166 C C . LYS B 1 114 ? 3.287 -7.625 1.216 1 98.94 114 LYS B C 1
ATOM 2168 O O . LYS B 1 114 ? 2.625 -6.613 1.454 1 98.94 114 LYS B O 1
ATOM 2173 N N . VAL B 1 115 ? 2.877 -8.539 0.466 1 98.88 115 VAL B N 1
ATOM 2174 C CA . VAL B 1 115 ? 1.503 -8.602 -0.023 1 98.88 115 VAL B CA 1
ATOM 2175 C C . VAL B 1 115 ? 0.915 -9.984 0.256 1 98.88 115 VAL B C 1
ATOM 2177 O O . VAL B 1 115 ? 1.533 -11 -0.058 1 98.88 115 VAL B O 1
ATOM 2180 N N . VAL B 1 116 ? -0.256 -10.008 0.861 1 98.75 116 VAL B N 1
ATOM 2181 C CA . VAL B 1 116 ? -0.949 -11.258 1.161 1 98.75 116 VAL B CA 1
ATOM 2182 C C . VAL B 1 116 ? -2.229 -11.352 0.333 1 98.75 116 VAL B C 1
ATOM 2184 O O . VAL B 1 116 ? -3.053 -10.438 0.349 1 98.75 116 VAL B O 1
ATOM 2187 N N . LEU B 1 117 ? -2.334 -12.367 -0.394 1 97.69 117 LEU B N 1
ATOM 2188 C CA . LEU B 1 117 ? -3.547 -12.68 -1.142 1 97.69 117 LEU B CA 1
ATOM 2189 C C . LEU B 1 117 ? -4.25 -13.898 -0.551 1 97.69 117 LEU B C 1
ATOM 2191 O O . LEU B 1 117 ? -3.617 -14.727 0.114 1 97.69 117 LEU B O 1
ATOM 2195 N N . CYS B 1 118 ? -5.512 -13.953 -0.796 1 97.19 118 CYS B N 1
ATOM 2196 C CA . CYS B 1 118 ? -6.301 -15.094 -0.347 1 97.19 118 CYS B CA 1
ATOM 2197 C C . CYS B 1 118 ? -6.965 -15.797 -1.525 1 97.19 118 CYS B C 1
ATOM 2199 O O . CYS B 1 118 ? -7.582 -15.148 -2.373 1 97.19 118 CYS B O 1
ATOM 2201 N N . PHE B 1 119 ? -6.824 -17.141 -1.535 1 95.38 119 PHE B N 1
ATOM 2202 C CA . PHE B 1 119 ? -7.574 -17.922 -2.514 1 95.38 119 PHE B CA 1
ATOM 2203 C C . PHE B 1 119 ? -9.047 -18 -2.131 1 95.38 119 PHE B C 1
ATOM 2205 O O . PHE B 1 119 ? -9.383 -18.422 -1.021 1 95.38 119 PHE B O 1
ATOM 2212 N N . MET B 1 120 ? -9.828 -17.562 -3.104 1 94.81 120 MET B N 1
ATOM 2213 C CA . MET B 1 120 ? -11.266 -17.594 -2.828 1 94.81 120 MET B CA 1
ATOM 2214 C C . MET B 1 120 ? -12.031 -18.203 -4 1 94.81 120 MET B C 1
ATOM 2216 O O . MET B 1 120 ? -11.688 -17.969 -5.16 1 94.81 120 MET B O 1
ATOM 2220 N N . LYS B 1 121 ? -13.086 -19.016 -3.635 1 93.75 121 LYS B N 1
ATOM 2221 C CA . LYS B 1 121 ? -13.992 -19.469 -4.688 1 93.75 121 LYS B CA 1
ATOM 2222 C C . LYS B 1 121 ? -14.773 -18.312 -5.285 1 93.75 121 LYS B C 1
ATOM 2224 O O . LYS B 1 121 ? -15.391 -17.531 -4.559 1 93.75 121 LYS B O 1
ATOM 2229 N N . GLU B 1 122 ? -14.82 -18.219 -6.531 1 90 122 GLU B N 1
ATOM 2230 C CA . GLU B 1 122 ? -15.5 -17.125 -7.207 1 90 122 GLU B CA 1
ATOM 2231 C C . GLU B 1 122 ? -17 -17.141 -6.938 1 90 122 GLU B C 1
ATOM 2233 O O . GLU B 1 122 ? -17.625 -16.094 -6.734 1 90 122 GLU B O 1
ATOM 2238 N N . GLU B 1 123 ? -17.531 -18.266 -6.871 1 90.81 123 GLU B N 1
ATOM 2239 C CA . GLU B 1 123 ? -18.969 -18.438 -6.742 1 90.81 123 GLU B CA 1
ATOM 2240 C C . GLU B 1 123 ? -19.453 -18.078 -5.34 1 90.81 123 GLU B C 1
ATOM 2242 O O . GLU B 1 123 ? -20.469 -17.391 -5.184 1 90.81 123 GLU B O 1
ATOM 2247 N N . THR B 1 124 ? -18.719 -18.469 -4.344 1 92.44 124 THR B N 1
ATOM 2248 C CA . THR B 1 124 ? -19.203 -18.328 -2.977 1 92.44 124 THR B CA 1
ATOM 2249 C C . THR B 1 124 ? -18.469 -17.203 -2.258 1 92.44 124 THR B C 1
ATOM 2251 O O . THR B 1 124 ? -18.922 -16.734 -1.204 1 92.44 124 THR B O 1
ATOM 2254 N N . ARG B 1 125 ? -17.391 -16.859 -2.771 1 89.88 125 ARG B N 1
ATOM 2255 C CA . ARG B 1 125 ? -16.531 -15.836 -2.188 1 89.88 125 ARG B CA 1
ATOM 2256 C C . ARG B 1 125 ? -15.969 -16.297 -0.848 1 89.88 125 ARG B C 1
ATOM 2258 O O . ARG B 1 125 ? -15.734 -15.477 0.046 1 89.88 125 ARG B O 1
ATOM 2265 N N . LYS B 1 126 ? -15.906 -17.609 -0.703 1 95.06 126 LYS B N 1
ATOM 2266 C CA . LYS B 1 126 ? -15.32 -18.203 0.495 1 95.06 126 LYS B CA 1
ATOM 2267 C C . LYS B 1 126 ? -13.891 -18.656 0.237 1 95.06 126 LYS B C 1
ATOM 2269 O O . LYS B 1 126 ? -13.555 -19.094 -0.87 1 95.06 126 LYS B O 1
ATOM 2274 N N . PRO B 1 127 ? -13.117 -18.516 1.261 1 96.69 127 PRO B N 1
ATOM 2275 C CA . PRO B 1 127 ? -11.742 -18.984 1.105 1 96.69 127 PRO B CA 1
ATOM 2276 C C . PRO B 1 127 ? -11.656 -20.453 0.691 1 96.69 127 PRO B C 1
ATOM 2278 O O . PRO B 1 127 ? -12.484 -21.266 1.104 1 96.69 127 PRO B O 1
ATOM 2281 N N . CYS B 1 128 ? -10.648 -20.766 -0.093 1 95 128 CYS B N 1
ATOM 2282 C CA . CYS B 1 128 ? -10.391 -22.141 -0.515 1 95 128 CYS B CA 1
ATOM 2283 C C . CYS B 1 128 ? -8.898 -22.406 -0.608 1 95 128 CYS B C 1
ATOM 2285 O O . CYS B 1 128 ? -8.086 -21.5 -0.463 1 95 128 CYS B O 1
ATOM 2287 N N . ARG B 1 129 ? -8.594 -23.656 -0.839 1 93.44 129 ARG B N 1
ATOM 2288 C CA . ARG B 1 129 ? -7.195 -24.031 -0.986 1 93.44 129 ARG B CA 1
ATOM 2289 C C . ARG B 1 129 ? -6.664 -23.656 -2.361 1 93.44 129 ARG B C 1
ATOM 2291 O O . ARG B 1 129 ? -7.414 -23.625 -3.338 1 93.44 129 ARG B O 1
ATOM 2298 N N . ALA B 1 130 ? -5.375 -23.375 -2.328 1 91.94 130 ALA B N 1
ATOM 2299 C CA . ALA B 1 130 ? -4.719 -23.156 -3.611 1 91.94 130 ALA B CA 1
ATOM 2300 C C . ALA B 1 130 ? -4.914 -24.344 -4.547 1 91.94 130 ALA B C 1
ATOM 2302 O O . ALA B 1 130 ? -4.867 -25.5 -4.113 1 91.94 130 ALA B O 1
ATOM 2303 N N . PRO B 1 131 ? -5.082 -24 -5.832 1 88.88 131 PRO B N 1
ATOM 2304 C CA . PRO B 1 131 ? -5.219 -25.109 -6.785 1 88.88 131 PRO B CA 1
ATOM 2305 C C . PRO B 1 131 ? -4.027 -26.062 -6.762 1 88.88 131 PRO B C 1
ATOM 2307 O O . PRO B 1 131 ? -2.881 -25.625 -6.664 1 88.88 131 PRO B O 1
ATOM 2310 N N . ALA B 1 132 ? -4.332 -27.344 -6.922 1 87.25 132 ALA B N 1
ATOM 2311 C CA . ALA B 1 132 ? -3.32 -28.391 -6.805 1 87.25 132 ALA B CA 1
ATOM 2312 C C . ALA B 1 132 ? -2.223 -28.203 -7.848 1 87.25 132 ALA B C 1
ATOM 2314 O O . ALA B 1 132 ? -1.041 -28.406 -7.559 1 87.25 132 ALA B O 1
ATOM 2315 N N . ASP B 1 133 ? -2.602 -27.891 -9.023 1 85.31 133 ASP B N 1
ATOM 2316 C CA . ASP B 1 133 ? -1.624 -27.734 -10.094 1 85.31 133 ASP B CA 1
ATOM 2317 C C . ASP B 1 133 ? -0.67 -26.578 -9.805 1 85.31 133 ASP B C 1
ATOM 2319 O O . ASP B 1 133 ? 0.513 -26.641 -10.148 1 85.31 133 ASP B O 1
ATOM 2323 N N . PHE B 1 134 ? -1.187 -25.547 -9.172 1 86.75 134 PHE B N 1
ATOM 2324 C CA . PHE B 1 134 ? -0.354 -24.406 -8.773 1 86.75 134 PHE B CA 1
ATOM 2325 C C . PHE B 1 134 ? 0.666 -24.828 -7.723 1 86.75 134 PHE B C 1
ATOM 2327 O O . PHE B 1 134 ? 1.851 -24.5 -7.836 1 86.75 134 PHE B O 1
ATOM 2334 N N . ILE B 1 135 ? 0.221 -25.594 -6.82 1 87.62 135 ILE B N 1
ATOM 2335 C CA . ILE B 1 135 ? 1.07 -26.062 -5.734 1 87.62 135 ILE B CA 1
ATOM 2336 C C . ILE B 1 135 ? 2.127 -27.016 -6.285 1 87.62 135 ILE B C 1
ATOM 2338 O O . ILE B 1 135 ? 3.299 -26.938 -5.902 1 87.62 135 ILE B O 1
ATOM 2342 N N . ASP B 1 136 ? 1.732 -27.891 -7.129 1 87.62 136 ASP B N 1
ATOM 2343 C CA . ASP B 1 136 ? 2.635 -28.875 -7.703 1 87.62 136 ASP B CA 1
ATOM 2344 C C . ASP B 1 136 ? 3.768 -28.203 -8.477 1 87.62 136 ASP B C 1
ATOM 2346 O O . ASP B 1 136 ? 4.93 -28.594 -8.344 1 87.62 136 ASP B O 1
ATOM 2350 N N . ASN B 1 137 ? 3.395 -27.266 -9.25 1 86.94 137 ASN B N 1
ATOM 2351 C CA . ASN B 1 137 ? 4.398 -26.547 -10.031 1 86.94 137 ASN B CA 1
ATOM 2352 C C . ASN B 1 137 ? 5.363 -25.781 -9.133 1 86.94 137 ASN B C 1
ATOM 2354 O O . ASN B 1 137 ? 6.57 -25.766 -9.375 1 86.94 137 ASN B O 1
ATOM 2358 N N . LEU B 1 138 ? 4.789 -25.156 -8.188 1 88.44 138 LEU B N 1
ATOM 2359 C CA . LEU B 1 138 ? 5.613 -24.391 -7.25 1 88.44 138 LEU B CA 1
ATOM 2360 C C . LEU B 1 138 ? 6.547 -25.328 -6.48 1 88.44 138 LEU B C 1
ATOM 2362 O O . LEU B 1 138 ? 7.723 -25.016 -6.285 1 88.44 138 LEU B O 1
ATOM 2366 N N . SER B 1 139 ? 6.012 -26.422 -6.035 1 89.44 139 SER B N 1
ATOM 2367 C CA . SER B 1 139 ? 6.812 -27.406 -5.305 1 89.44 139 SER B CA 1
ATOM 2368 C C . SER B 1 139 ? 7.965 -27.922 -6.156 1 89.44 139 SER B C 1
ATOM 2370 O O . SER B 1 139 ? 9.078 -28.109 -5.656 1 89.44 139 SER B O 1
ATOM 2372 N N . SER B 1 140 ? 7.691 -28.125 -7.367 1 88.44 140 SER B N 1
ATOM 2373 C CA . SER B 1 140 ? 8.727 -28.578 -8.289 1 88.44 140 SER B CA 1
ATOM 2374 C C . SER B 1 140 ? 9.812 -27.531 -8.477 1 88.44 140 SER B C 1
ATOM 2376 O O . SER B 1 140 ? 10.992 -27.859 -8.586 1 88.44 140 SER B O 1
ATOM 2378 N N . ALA B 1 141 ? 9.383 -26.312 -8.516 1 86.94 141 ALA B N 1
ATOM 2379 C CA . ALA B 1 141 ? 10.32 -25.203 -8.711 1 86.94 141 ALA B CA 1
ATOM 2380 C C . ALA B 1 141 ? 11.195 -25 -7.48 1 86.94 141 ALA B C 1
ATOM 2382 O O . ALA B 1 141 ? 12.359 -24.609 -7.598 1 86.94 141 ALA B O 1
ATOM 2383 N N . VAL B 1 142 ? 10.648 -25.234 -6.305 1 84.44 142 VAL B N 1
ATOM 2384 C CA . VAL B 1 142 ? 11.359 -25.047 -5.047 1 84.44 142 VAL B CA 1
ATOM 2385 C C . VAL B 1 142 ? 12.406 -26.156 -4.887 1 84.44 142 VAL B C 1
ATOM 2387 O O . VAL B 1 142 ? 13.492 -25.922 -4.344 1 84.44 142 VAL B O 1
ATOM 2390 N N . GLU B 1 143 ? 12.086 -27.344 -5.285 1 79.88 143 GLU B N 1
ATOM 2391 C CA . GLU B 1 143 ? 12.984 -28.484 -5.156 1 79.88 143 GLU B CA 1
ATOM 2392 C C . GLU B 1 143 ? 14.094 -28.438 -6.207 1 79.88 143 GLU B C 1
ATOM 2394 O O . GLU B 1 143 ? 15.141 -29.062 -6.035 1 79.88 143 GLU B O 1
ATOM 2399 N N . SER B 1 144 ? 13.875 -27.734 -7.27 1 69.38 144 SER B N 1
ATOM 2400 C CA . SER B 1 144 ? 14.875 -27.719 -8.328 1 69.38 144 SER B CA 1
ATOM 2401 C C . SER B 1 144 ? 15.969 -26.688 -8.039 1 69.38 144 SER B C 1
ATOM 2403 O O . SER B 1 144 ? 15.719 -25.688 -7.367 1 69.38 144 SER B O 1
#

pLDDT: mean 94.28, std 6.03, range [69.31, 98.94]

Secondary structure (DSSP, 8-state):
---SS--SEEEEEEEE--GGGB-TTSBBPGGGHHHHHHHHHHHHHHHTT--HHHHHHTTEE--EEEEEEEE-SPPBTTPEEEEEEEESS--SSEEEEEEEEE-TT-SS-SEEEEEEEE-EETTT--B-PPPHHHHHHHHHHHH-/---SS--SEEEEEEEE--GGGB-TTSBBPGGGHHHHHHHHHHHHHHHTT--HHHHHHTTEE--EEEEEEEE-S--BTTPEEEEEEEESS--SSEEEEEEEEE-TT-SS-SEEEEEEEE-EETTT--B-PPPHHHHHHHHHHHH-

Radius of gyration: 20.05 Å; Cα contacts (8 Å, |Δi|>4): 585; chains: 2; bounding box: 47×55×39 Å

Sequence (288 aa):
MFPEKEPVYTYPHQLRSRYGETDKMGYVYYGRYLEYFEESRTEMIRSLGFSYARLEDNGVMLPVVHTEVDYKAPVFYDELMKIEVLLYDIPSVKLETYYRVFTDRREAPHILGKVVLCFMKEETRKPCRAPADFIDNLSSAVESMFPEKEPVYTYPHQLRSRYGETDKMGYVYYGRYLEYFEESRTEMIRSLGFSYARLEDNGVMLPVVHTEVDYKAPVFYDELMKIEVLLYDIPSVKLETYYRVFTDRREAPHILGKVVLCFMKEETRKPCRAPADFIDNLSSAVES

InterPro domains:
  IPR006684 Acyl-CoA thioester hydrolase YbgC/YbaW family [PIRSF003230] (11-142)
  IPR006684 Acyl-CoA thioester hydrolase YbgC/YbaW family [TIGR00051] (15-128)
  IPR029069 HotDog domain superfamily [SSF54637] (9-138)
  IPR050563 4-hydroxybenzoyl-CoA thioesterase [PTHR31793] (10-140)